Protein AF-A0A945UQU9-F1 (afdb_monomer_lite)

Structure (mmCIF, N/CA/C/O backbone):
data_AF-A0A945UQU9-F1
#
_entry.id   AF-A0A945UQU9-F1
#
loop_
_atom_site.group_PDB
_atom_site.id
_atom_site.type_symbol
_atom_site.label_atom_id
_atom_site.label_alt_id
_atom_site.label_comp_id
_atom_site.label_asym_id
_atom_site.label_entity_id
_atom_site.label_seq_id
_atom_site.pdbx_PDB_ins_code
_atom_site.Cartn_x
_atom_site.Cartn_y
_atom_site.Cartn_z
_atom_site.occupancy
_atom_site.B_iso_or_equiv
_atom_site.auth_seq_id
_atom_site.auth_comp_id
_atom_site.auth_asym_id
_atom_site.auth_atom_id
_atom_site.pdbx_PDB_model_num
ATOM 1 N N . MET A 1 1 ? -41.357 -23.828 67.817 1.00 43.81 1 MET A N 1
ATOM 2 C CA . MET A 1 1 ? -40.162 -23.866 66.945 1.00 43.81 1 MET A CA 1
ATOM 3 C C . MET A 1 1 ? -39.130 -22.918 67.542 1.00 43.81 1 MET A C 1
ATOM 5 O O . MET A 1 1 ? -39.406 -21.730 67.616 1.00 43.81 1 MET A O 1
ATOM 9 N N . ASN A 1 2 ? -38.030 -23.450 68.084 1.00 47.22 2 ASN A N 1
ATOM 10 C CA . ASN A 1 2 ? -36.985 -22.675 68.771 1.00 47.22 2 ASN A CA 1
ATOM 11 C C . ASN A 1 2 ? -36.121 -21.875 67.775 1.00 47.22 2 ASN A C 1
ATOM 13 O O . ASN A 1 2 ? -35.845 -22.397 66.694 1.00 47.22 2 ASN A O 1
ATOM 17 N N . PRO A 1 3 ? -35.646 -20.663 68.124 1.00 55.62 3 PRO A N 1
ATOM 18 C CA . PRO A 1 3 ? -34.712 -19.913 67.291 1.00 55.62 3 PRO A CA 1
ATOM 19 C C . PRO A 1 3 ? -33.305 -20.524 67.379 1.00 55.62 3 PRO A C 1
ATOM 21 O O . PRO A 1 3 ? -32.784 -20.775 68.466 1.00 55.62 3 PRO A O 1
ATOM 24 N N . LEU A 1 4 ? -32.703 -20.786 66.219 1.00 57.00 4 LEU A N 1
ATOM 25 C CA . LEU A 1 4 ? -31.363 -21.360 66.086 1.00 57.00 4 LEU A CA 1
ATOM 26 C C . LEU A 1 4 ? -30.300 -20.428 66.691 1.00 57.00 4 LEU A C 1
ATOM 28 O O . LEU A 1 4 ? -30.297 -19.218 66.459 1.00 57.00 4 LEU A O 1
ATOM 32 N N . SER A 1 5 ? -29.393 -21.007 67.477 1.00 65.88 5 SER A N 1
ATOM 33 C CA . SER A 1 5 ? -28.331 -20.300 68.195 1.00 65.88 5 SER A CA 1
ATOM 34 C C . SER A 1 5 ? -27.100 -20.098 67.308 1.00 65.88 5 SER A C 1
ATOM 36 O O . SER A 1 5 ? -26.699 -20.985 66.557 1.00 65.88 5 SER A O 1
ATOM 38 N N . ARG A 1 6 ? -26.429 -18.947 67.464 1.00 55.31 6 ARG A N 1
ATOM 39 C CA . ARG A 1 6 ? -25.188 -18.541 66.762 1.00 55.31 6 ARG A CA 1
ATOM 40 C C . ARG A 1 6 ? -24.038 -19.564 66.809 1.00 55.31 6 ARG A C 1
ATOM 42 O O . ARG A 1 6 ? -23.069 -19.403 66.076 1.00 55.31 6 ARG A O 1
ATOM 49 N N . ARG A 1 7 ? -24.115 -20.592 67.660 1.00 53.25 7 ARG A N 1
ATOM 50 C CA . ARG A 1 7 ? -23.090 -21.640 67.806 1.00 53.25 7 ARG A CA 1
ATOM 51 C C . ARG A 1 7 ? -23.195 -22.777 66.778 1.00 53.25 7 ARG A C 1
ATOM 53 O O . ARG A 1 7 ? -22.220 -23.505 66.620 1.00 53.25 7 ARG A O 1
ATOM 60 N N . ASP A 1 8 ? -24.299 -22.890 66.038 1.00 53.53 8 ASP A N 1
ATOM 61 C CA . ASP A 1 8 ? -24.486 -23.964 65.046 1.00 53.53 8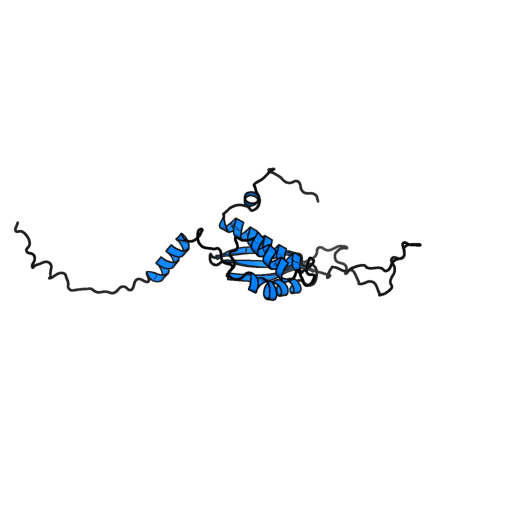 ASP A CA 1
ATOM 62 C C . ASP A 1 8 ? -23.889 -23.639 63.663 1.00 53.53 8 ASP A C 1
ATOM 64 O O . ASP A 1 8 ? -23.529 -24.542 62.908 1.00 53.53 8 ASP A O 1
ATOM 68 N N . LEU A 1 9 ? -23.674 -22.353 63.361 1.00 50.78 9 LEU A N 1
ATOM 69 C CA . LEU A 1 9 ? -23.115 -21.874 62.086 1.00 50.78 9 LEU A CA 1
ATOM 70 C C . LEU A 1 9 ? -21.636 -22.241 61.865 1.00 50.78 9 LEU A C 1
ATOM 72 O O . LEU A 1 9 ? -21.159 -22.212 60.735 1.00 50.78 9 LEU A O 1
ATOM 76 N N . LEU A 1 10 ? -20.910 -22.621 62.919 1.00 48.44 10 LEU A N 1
ATOM 77 C CA . LEU A 1 10 ? -19.476 -22.931 62.851 1.00 48.44 10 LEU A CA 1
ATOM 78 C C . LEU A 1 10 ? -19.160 -24.413 62.600 1.00 48.44 10 LEU A C 1
ATOM 80 O O . LEU A 1 10 ? -18.001 -24.753 62.382 1.00 48.44 10 LEU A O 1
ATOM 84 N N . LYS A 1 11 ? -20.166 -25.298 62.567 1.00 44.97 11 LYS A N 1
ATOM 85 C CA . LYS A 1 11 ? -19.971 -26.721 62.218 1.00 44.97 11 LYS A CA 1
ATOM 86 C C . LYS A 1 11 ? -20.042 -27.002 60.713 1.00 44.97 11 LYS A C 1
ATOM 88 O O . LYS A 1 11 ? -19.657 -28.081 60.284 1.00 44.97 11 LYS A O 1
ATOM 93 N N . TRP A 1 12 ? -20.488 -26.031 59.915 1.00 43.69 12 TRP A N 1
ATOM 94 C CA . TRP A 1 12 ? -20.566 -26.122 58.450 1.00 43.69 12 TRP A CA 1
ATOM 95 C C . TRP A 1 12 ? -19.378 -25.463 57.725 1.00 43.69 12 TRP A C 1
ATOM 97 O O . TRP A 1 12 ? -19.392 -25.326 56.508 1.00 43.69 12 TRP A O 1
ATOM 107 N N . GLY A 1 13 ? -18.338 -25.053 58.460 1.00 46.28 13 GLY A N 1
ATOM 108 C CA . GLY A 1 13 ? -17.169 -24.348 57.918 1.00 46.28 13 GLY A CA 1
ATOM 109 C C . GLY A 1 13 ? -15.960 -25.226 57.579 1.00 46.28 13 GLY A C 1
ATOM 110 O O . GLY A 1 13 ? -14.866 -24.693 57.433 1.00 46.28 13 GLY A O 1
ATOM 111 N N . GLY A 1 14 ? -16.104 -26.552 57.505 1.00 50.78 14 GLY A N 1
ATOM 112 C CA . GLY A 1 14 ? -14.954 -27.461 57.473 1.00 50.78 14 GLY A CA 1
ATOM 113 C C . GLY A 1 14 ? -15.081 -28.630 56.507 1.00 50.78 14 GLY A C 1
ATOM 114 O O . GLY A 1 14 ? -15.073 -29.765 56.960 1.00 50.78 14 GLY A O 1
ATOM 115 N N . ALA A 1 15 ? -15.186 -28.374 55.201 1.00 46.38 15 ALA A N 1
ATOM 116 C CA . ALA A 1 15 ? -14.747 -29.298 54.147 1.00 46.38 15 ALA A CA 1
ATOM 117 C C . ALA A 1 15 ? -14.828 -28.618 52.769 1.00 46.38 15 ALA A C 1
ATOM 119 O O . ALA A 1 15 ? -15.829 -27.988 52.451 1.00 46.38 15 ALA A O 1
ATOM 120 N N . ALA A 1 16 ? -13.790 -28.825 51.951 1.00 40.16 16 ALA A N 1
ATOM 121 C CA . ALA A 1 16 ? -13.639 -28.420 50.547 1.00 40.16 16 ALA A CA 1
ATOM 122 C C . ALA A 1 16 ? -13.186 -26.973 50.259 1.00 40.16 16 ALA A C 1
ATOM 124 O O . ALA A 1 16 ? -13.804 -26.240 49.493 1.00 40.16 16 ALA A O 1
ATOM 125 N N . ALA A 1 17 ? -11.988 -26.619 50.734 1.00 42.34 17 ALA A N 1
ATOM 126 C CA . ALA A 1 17 ? -11.111 -25.730 49.971 1.00 42.34 17 ALA A CA 1
ATOM 127 C C . ALA A 1 17 ? -10.516 -26.513 48.783 1.00 42.34 17 ALA A C 1
ATOM 129 O O . ALA A 1 17 ? -9.358 -26.919 48.803 1.00 42.34 17 ALA A O 1
ATOM 130 N N . ALA A 1 18 ? -11.330 -26.776 47.760 1.00 43.47 18 ALA A N 1
ATOM 131 C CA . ALA A 1 18 ? -10.808 -27.084 46.439 1.00 43.47 18 ALA A CA 1
ATOM 132 C C . ALA A 1 18 ? -10.527 -25.741 45.765 1.00 43.47 18 ALA A C 1
ATOM 134 O O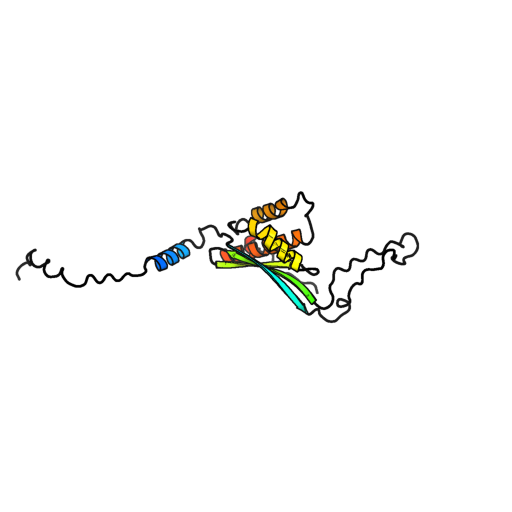 . ALA A 1 18 ? -11.437 -25.072 45.277 1.00 43.47 18 ALA A O 1
ATOM 135 N N . THR A 1 19 ? -9.266 -25.315 45.775 1.00 43.53 19 THR A N 1
ATOM 136 C CA . THR A 1 19 ? -8.776 -24.263 44.887 1.00 43.53 19 THR A CA 1
ATOM 137 C C . THR A 1 19 ? -8.883 -24.771 43.452 1.00 43.53 19 THR A C 1
ATOM 139 O O . THR A 1 19 ? -7.922 -25.248 42.855 1.00 43.53 19 THR A O 1
ATOM 142 N N . ALA A 1 20 ? -10.080 -24.672 42.876 1.00 41.25 20 ALA A N 1
ATOM 143 C CA . ALA A 1 20 ? -10.221 -24.622 41.437 1.00 41.25 20 ALA A CA 1
ATOM 144 C C . ALA A 1 20 ? -9.521 -23.335 40.997 1.00 41.25 20 ALA A C 1
ATOM 146 O O . ALA A 1 20 ? -10.084 -22.242 41.072 1.00 41.25 20 ALA A O 1
ATOM 147 N N . ALA A 1 21 ? -8.256 -23.459 40.599 1.00 42.62 21 ALA A N 1
ATOM 148 C CA . ALA A 1 21 ? -7.566 -22.448 39.824 1.00 42.62 21 ALA A CA 1
ATOM 149 C C . ALA A 1 21 ? -8.292 -22.347 38.477 1.00 42.62 21 ALA A C 1
ATOM 151 O O . ALA A 1 21 ? -7.896 -22.949 37.482 1.00 42.62 21 ALA A O 1
ATOM 152 N N . PHE A 1 22 ? -9.421 -21.640 38.465 1.00 44.41 22 PHE A N 1
ATOM 153 C CA . PHE A 1 22 ? -10.052 -21.214 37.232 1.00 44.41 22 PHE A CA 1
ATOM 154 C C . PHE A 1 22 ? -9.026 -20.352 36.491 1.00 44.41 22 PHE A C 1
ATOM 156 O O . PHE A 1 22 ? -8.525 -19.384 37.074 1.00 44.41 22 PHE A O 1
ATOM 163 N N . PRO A 1 23 ? -8.700 -20.652 35.223 1.00 45.12 23 PRO A N 1
ATOM 164 C CA . PRO A 1 23 ? -7.834 -19.811 34.413 1.00 45.12 23 PRO A CA 1
ATOM 165 C C . PRO A 1 23 ? -8.620 -18.560 33.984 1.00 45.12 23 PRO A C 1
ATOM 167 O O . PRO A 1 23 ? -8.907 -18.352 32.812 1.00 45.12 23 PRO A O 1
ATOM 170 N N . LEU A 1 24 ? -9.012 -17.721 34.945 1.00 45.69 24 LEU A N 1
ATOM 171 C CA . LEU A 1 24 ? -9.790 -16.501 34.717 1.00 45.69 24 LEU A CA 1
ATOM 172 C C . LEU A 1 24 ? -8.957 -15.394 34.060 1.00 45.69 24 LEU A C 1
ATOM 174 O O . LEU A 1 24 ? -9.520 -14.486 33.458 1.00 45.69 24 LEU A O 1
ATOM 178 N N . ALA A 1 25 ? -7.625 -15.471 34.127 1.00 47.44 25 ALA A N 1
ATOM 179 C CA . ALA A 1 25 ? -6.759 -14.435 33.572 1.00 47.44 25 ALA A CA 1
ATOM 180 C C . ALA A 1 25 ? -6.792 -14.394 32.032 1.00 47.44 25 ALA A C 1
ATOM 182 O O . ALA A 1 25 ? -6.854 -13.314 31.455 1.00 47.44 25 ALA A O 1
ATOM 183 N N . SER A 1 26 ? -6.812 -15.549 31.355 1.00 51.62 26 SER A N 1
ATOM 184 C CA . SER A 1 26 ? -6.760 -15.599 29.883 1.00 51.62 26 SER A CA 1
ATOM 185 C C . SER A 1 26 ? -8.095 -15.216 29.234 1.00 51.62 26 SER A C 1
ATOM 187 O O . SER A 1 26 ? -8.116 -14.457 28.265 1.00 51.62 26 SER A O 1
ATOM 189 N N . SER A 1 27 ? -9.222 -15.668 29.797 1.00 51.75 27 SER A N 1
ATOM 190 C CA . SER A 1 27 ? -10.551 -15.342 29.267 1.00 51.75 27 SER A CA 1
ATOM 191 C C . SER A 1 27 ? -10.955 -13.893 29.543 1.00 51.75 27 SER A C 1
ATOM 193 O O . SER A 1 27 ? -11.616 -13.282 28.704 1.00 51.75 27 SER A O 1
ATOM 195 N N . ALA A 1 28 ? -10.548 -13.330 30.690 1.00 49.88 28 ALA A N 1
ATOM 196 C CA . ALA A 1 28 ? -10.799 -11.930 31.019 1.00 49.88 28 ALA A CA 1
ATOM 197 C C . ALA A 1 28 ? -10.006 -10.991 30.099 1.00 49.88 28 ALA A C 1
ATOM 199 O O . ALA A 1 28 ? -10.604 -10.080 29.533 1.00 49.88 28 ALA A O 1
ATOM 200 N N . LEU A 1 29 ? -8.716 -11.262 29.854 1.00 55.12 29 LEU A N 1
ATOM 201 C CA . LEU A 1 29 ? -7.909 -10.527 28.867 1.00 55.12 29 LEU A CA 1
ATOM 202 C C . LEU A 1 29 ? -8.540 -10.573 27.472 1.00 55.12 29 LEU A C 1
ATOM 204 O O . LEU A 1 29 ? -8.798 -9.525 26.899 1.00 55.12 29 LEU A O 1
ATOM 208 N N . ALA A 1 30 ? -8.936 -11.751 26.983 1.00 57.78 30 ALA A N 1
ATOM 209 C CA . ALA A 1 30 ? -9.602 -11.875 25.682 1.00 57.78 30 ALA A CA 1
ATOM 210 C C . ALA A 1 30 ? -10.982 -11.180 25.614 1.00 57.78 30 ALA A C 1
ATOM 212 O O . ALA A 1 30 ? -11.471 -10.858 24.528 1.00 57.78 30 ALA A O 1
ATOM 213 N N . SER A 1 31 ? -11.657 -10.983 26.753 1.00 53.69 31 SER A N 1
ATOM 214 C CA . SER A 1 31 ? -12.909 -10.214 26.832 1.00 53.69 31 SER A CA 1
ATOM 215 C C . SER A 1 31 ? -12.667 -8.702 26.866 1.00 53.69 31 SER A C 1
ATOM 217 O O . SER A 1 31 ? -13.402 -7.960 26.222 1.00 53.69 31 SER A O 1
ATOM 219 N N . VAL A 1 32 ? -11.604 -8.259 27.545 1.00 59.84 32 VAL A N 1
ATOM 220 C CA . VAL A 1 32 ? -11.162 -6.859 27.600 1.00 59.84 32 VAL A CA 1
ATOM 221 C C . VAL A 1 32 ? -10.584 -6.428 26.251 1.00 59.84 32 VAL A C 1
ATOM 223 O O . VAL A 1 32 ? -10.920 -5.354 25.766 1.00 59.84 32 VAL A O 1
ATOM 226 N N . ASP A 1 33 ? -9.799 -7.283 25.595 1.00 58.81 33 ASP A N 1
ATOM 227 C CA . ASP A 1 33 ? -9.282 -7.053 24.244 1.00 58.81 33 ASP A CA 1
ATOM 228 C C . ASP A 1 33 ? -10.424 -6.941 23.231 1.00 58.81 33 ASP A C 1
ATOM 230 O O . ASP A 1 33 ? -10.428 -6.017 22.423 1.00 58.81 33 ASP A O 1
ATOM 234 N N . ARG A 1 34 ? -11.454 -7.797 23.338 1.00 56.88 34 ARG A N 1
ATOM 235 C CA . ARG A 1 34 ? -12.683 -7.668 22.534 1.00 56.88 34 ARG A CA 1
ATOM 236 C C . ARG A 1 34 ? -13.465 -6.392 22.826 1.00 56.88 34 ARG A C 1
ATOM 238 O O . ARG A 1 34 ? -14.002 -5.808 21.895 1.00 56.88 34 ARG A O 1
ATOM 245 N N . ALA A 1 35 ? -13.535 -5.957 24.082 1.00 58.84 35 ALA A N 1
ATOM 246 C CA . ALA A 1 35 ? -14.195 -4.704 24.450 1.00 58.84 35 ALA A CA 1
ATOM 247 C C . ALA A 1 35 ? -13.416 -3.461 23.971 1.00 58.84 35 ALA A C 1
ATOM 249 O O . ALA A 1 35 ? -14.014 -2.416 23.728 1.00 58.84 35 ALA A O 1
ATOM 250 N N . ASN A 1 36 ? -12.095 -3.582 23.807 1.00 58.28 36 ASN A N 1
ATOM 251 C CA . ASN A 1 36 ? -11.211 -2.539 23.282 1.00 58.28 36 ASN A CA 1
ATOM 252 C C . ASN A 1 36 ? -1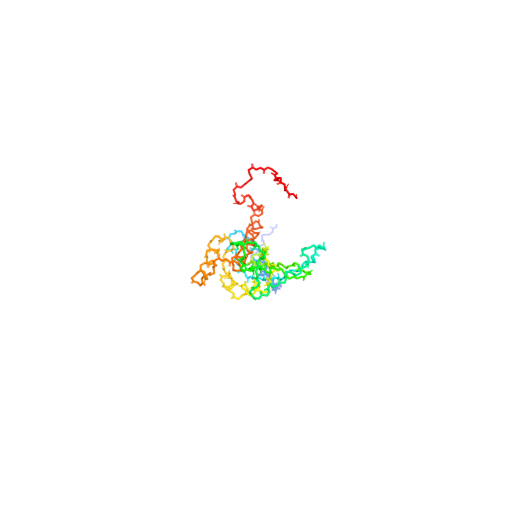1.076 -2.555 21.748 1.00 58.28 36 ASN A C 1
ATOM 254 O O . ASN A 1 36 ? -10.457 -1.639 21.183 1.00 58.28 36 ASN A O 1
ATOM 258 N N . CYS A 1 37 ? -11.606 -3.577 21.064 1.00 56.62 37 CYS A N 1
ATOM 259 C CA . CYS A 1 37 ? -11.716 -3.594 19.607 1.00 56.62 37 CYS A CA 1
ATOM 260 C C . CYS A 1 37 ? -12.587 -2.407 19.178 1.00 56.62 37 CYS A C 1
ATOM 262 O O . CYS A 1 37 ? -13.768 -2.342 19.504 1.00 56.62 37 CYS A O 1
ATOM 264 N N . GLY A 1 38 ? -11.982 -1.432 18.498 1.00 58.28 38 GLY A N 1
ATOM 265 C CA . GLY A 1 38 ? -12.648 -0.200 18.057 1.00 58.28 38 GLY A CA 1
ATOM 266 C C . GLY A 1 38 ? -12.114 1.085 18.702 1.00 58.28 38 GLY A C 1
ATOM 267 O O . GLY A 1 38 ? -12.012 2.108 18.028 1.00 58.28 38 GLY A O 1
ATOM 268 N N . THR A 1 39 ? -11.701 1.050 19.972 1.00 67.38 39 THR A N 1
ATOM 269 C CA . THR A 1 39 ? -11.159 2.226 20.691 1.00 67.38 39 THR A CA 1
ATOM 270 C C . THR A 1 39 ? -9.639 2.218 20.803 1.00 67.38 39 THR A C 1
ATOM 272 O O . THR A 1 39 ? -9.016 3.283 20.829 1.00 67.38 39 THR A O 1
ATOM 275 N N . SER A 1 40 ? -9.018 1.038 20.835 1.00 78.56 40 SER A N 1
ATOM 276 C CA . SER A 1 40 ? -7.559 0.919 20.878 1.00 78.56 40 SER A CA 1
ATOM 277 C C . SER A 1 40 ? -6.905 1.252 19.521 1.00 78.56 40 SER A C 1
ATOM 279 O O . SER A 1 40 ? -7.509 1.007 18.472 1.00 78.56 40 SER A O 1
ATOM 281 N N . PRO A 1 41 ? -5.674 1.811 19.507 1.00 85.12 41 PRO A N 1
ATOM 282 C CA . PRO A 1 41 ? -4.952 2.091 18.267 1.00 85.12 41 PRO A CA 1
ATOM 283 C C . PRO A 1 41 ? -4.757 0.827 17.431 1.00 85.12 41 PRO A C 1
ATOM 285 O O . PRO A 1 41 ? -4.341 -0.210 17.960 1.00 85.12 41 PRO A O 1
ATOM 288 N N . LEU A 1 42 ? -5.009 0.934 16.126 1.00 92.00 42 LEU A N 1
ATOM 289 C CA . LEU A 1 42 ? -4.912 -0.179 15.190 1.00 92.00 42 LEU A CA 1
ATOM 290 C C . LEU A 1 42 ? -3.459 -0.327 14.725 1.00 92.00 42 LEU A C 1
ATOM 292 O O . LEU A 1 42 ? -3.080 0.091 13.634 1.00 92.00 42 LEU A O 1
ATOM 296 N N . LYS A 1 43 ? -2.607 -0.847 15.609 1.00 96.38 43 LYS A N 1
ATOM 297 C CA . LYS A 1 43 ? -1.158 -0.885 15.396 1.00 96.38 43 LYS A CA 1
ATOM 298 C C . LYS A 1 43 ? -0.772 -1.938 14.371 1.00 96.38 43 LYS A C 1
ATOM 300 O O . LYS A 1 43 ? -1.172 -3.093 14.493 1.00 96.38 43 LYS A O 1
ATOM 305 N N . ILE A 1 44 ? 0.085 -1.562 13.431 1.00 97.69 44 ILE A N 1
ATOM 306 C CA . ILE A 1 44 ? 0.701 -2.482 12.474 1.00 97.69 44 ILE A CA 1
ATOM 307 C C . ILE A 1 44 ? 1.710 -3.371 13.210 1.00 97.69 44 ILE A C 1
ATOM 309 O O . ILE A 1 44 ? 2.632 -2.872 13.858 1.00 97.69 44 ILE A O 1
ATOM 313 N N . THR A 1 45 ? 1.541 -4.688 13.111 1.00 97.69 45 THR A N 1
ATOM 314 C CA . THR A 1 45 ? 2.399 -5.692 13.762 1.00 97.69 45 THR A CA 1
ATOM 315 C C . THR A 1 45 ? 3.283 -6.436 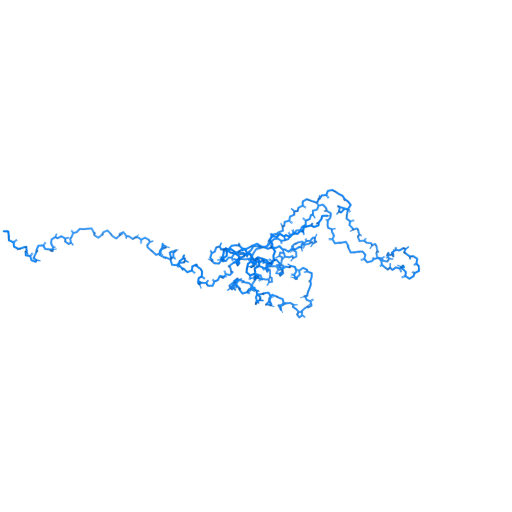12.774 1.00 97.69 45 THR A C 1
ATOM 317 O O . THR A 1 45 ? 4.378 -6.857 13.141 1.00 97.69 45 THR A O 1
ATOM 320 N N . LYS A 1 46 ? 2.831 -6.597 11.526 1.00 97.75 46 LYS A N 1
ATOM 321 C CA . LYS A 1 46 ? 3.565 -7.330 10.493 1.00 97.75 46 LYS A CA 1
ATOM 322 C C . LYS A 1 46 ? 3.301 -6.745 9.110 1.00 97.75 46 LYS A C 1
ATOM 324 O O . LYS A 1 46 ? 2.167 -6.379 8.808 1.00 97.75 46 LYS A O 1
ATOM 329 N N . VAL A 1 47 ? 4.338 -6.709 8.280 1.00 97.94 47 VAL A N 1
ATOM 330 C CA . VAL A 1 47 ? 4.276 -6.322 6.866 1.00 97.94 47 VAL A CA 1
ATOM 331 C C . VAL A 1 47 ? 5.006 -7.395 6.067 1.00 97.94 47 VAL A C 1
ATOM 333 O O . VAL A 1 47 ? 6.125 -7.761 6.418 1.00 97.94 47 VAL A O 1
ATOM 336 N N . GLU A 1 48 ? 4.361 -7.929 5.038 1.00 97.50 48 GLU A N 1
ATOM 337 C CA . GLU A 1 48 ? 4.899 -8.987 4.179 1.00 97.50 48 GLU A CA 1
ATOM 338 C C . GLU A 1 48 ? 4.617 -8.654 2.716 1.00 97.50 48 GLU A C 1
ATOM 340 O O . GLU A 1 48 ? 3.559 -8.111 2.402 1.00 97.50 48 GLU A O 1
ATOM 345 N N . ALA A 1 49 ? 5.541 -9.007 1.826 1.00 96.44 49 ALA A N 1
ATOM 346 C CA . ALA A 1 49 ? 5.384 -8.830 0.390 1.00 96.44 49 ALA A CA 1
ATOM 347 C C . ALA A 1 49 ? 5.533 -10.173 -0.334 1.00 96.44 49 ALA A C 1
ATOM 349 O O . ALA A 1 49 ? 6.385 -10.991 0.010 1.00 96.44 49 ALA A O 1
ATOM 350 N N . PHE A 1 50 ? 4.698 -10.398 -1.342 1.00 95.38 50 PHE A N 1
ATOM 351 C CA . PHE A 1 50 ? 4.625 -11.635 -2.107 1.00 95.38 50 PHE A CA 1
ATOM 352 C C . PHE A 1 50 ? 4.693 -11.315 -3.591 1.00 95.38 50 PHE A C 1
ATOM 354 O O . PHE A 1 50 ? 3.909 -10.515 -4.093 1.00 95.38 50 PHE A O 1
ATOM 361 N N . VAL A 1 51 ? 5.592 -11.982 -4.308 1.00 93.06 51 VAL A N 1
ATOM 362 C CA . VAL A 1 51 ? 5.584 -11.936 -5.770 1.00 93.06 51 VAL A CA 1
ATOM 363 C C . VAL A 1 51 ? 4.516 -12.892 -6.275 1.00 93.06 51 VAL A C 1
ATOM 365 O O . VAL A 1 51 ? 4.546 -14.084 -5.963 1.00 93.06 51 VAL A O 1
ATOM 368 N N . VAL A 1 52 ? 3.595 -12.374 -7.078 1.00 90.62 52 VAL A N 1
ATOM 369 C CA . VAL A 1 52 ? 2.603 -13.166 -7.798 1.00 90.62 52 VAL A CA 1
ATOM 370 C C . VAL A 1 52 ? 2.978 -13.175 -9.270 1.00 90.62 52 VAL A C 1
ATOM 372 O O . VAL A 1 52 ? 3.396 -12.164 -9.831 1.00 90.62 52 VAL A O 1
ATOM 375 N N . SER A 1 53 ? 2.850 -14.344 -9.891 1.00 84.62 53 SER A N 1
ATOM 376 C CA . SER A 1 53 ? 3.051 -14.502 -11.327 1.00 84.62 53 SER A CA 1
ATOM 377 C C . SER A 1 53 ? 1.780 -15.036 -11.969 1.00 84.62 53 SER A C 1
ATOM 379 O O . SER A 1 53 ? 1.145 -15.950 -11.440 1.00 84.62 53 SER A O 1
ATOM 381 N N . THR A 1 54 ? 1.409 -14.456 -13.103 1.00 78.56 54 THR A N 1
ATOM 382 C CA . THR A 1 54 ? 0.290 -14.898 -13.932 1.00 78.56 54 THR A CA 1
ATOM 383 C C . THR A 1 54 ? 0.810 -15.313 -15.302 1.00 78.56 54 THR A C 1
ATOM 385 O O . THR A 1 54 ? 1.735 -14.708 -15.850 1.00 78.56 54 THR A O 1
ATOM 388 N N . ALA A 1 55 ? 0.238 -16.377 -15.866 1.00 69.38 55 ALA A N 1
ATOM 389 C CA . ALA A 1 55 ? 0.560 -16.772 -17.230 1.00 69.38 55 ALA A CA 1
ATOM 390 C C . ALA A 1 55 ? 0.066 -15.687 -18.200 1.00 69.38 55 ALA A C 1
ATOM 392 O O . ALA A 1 55 ? -1.097 -15.286 -18.143 1.00 69.38 55 ALA A O 1
ATOM 393 N N . GLN A 1 56 ? 0.939 -15.212 -19.092 1.00 64.44 56 GLN A N 1
ATOM 394 C CA . GLN A 1 56 ? 0.545 -14.224 -20.100 1.00 64.44 56 GLN A CA 1
ATOM 395 C C . GLN A 1 56 ? -0.361 -14.868 -21.167 1.00 64.44 56 GLN A C 1
ATOM 397 O O . GLN A 1 56 ? -0.071 -15.980 -21.626 1.00 64.44 56 GLN A O 1
ATOM 402 N N . PRO A 1 57 ? -1.438 -14.192 -21.613 1.00 56.97 57 PRO A N 1
ATOM 403 C CA . PRO A 1 57 ? -2.213 -14.642 -22.763 1.00 56.97 57 PRO A CA 1
ATOM 404 C C . PRO A 1 57 ? -1.343 -14.660 -24.035 1.00 56.97 57 PRO A C 1
ATOM 406 O O . PRO A 1 57 ? -0.495 -13.794 -24.243 1.00 56.97 57 PRO A O 1
ATOM 409 N N . LYS A 1 58 ? -1.546 -15.658 -24.908 1.00 53.94 58 LYS A N 1
ATOM 410 C CA . LYS A 1 58 ? -0.816 -15.786 -26.186 1.00 53.94 58 LYS A CA 1
ATOM 411 C C . LYS A 1 58 ? -1.128 -14.593 -27.114 1.00 53.94 58 LYS A C 1
ATOM 413 O O . LYS A 1 58 ? -2.299 -14.290 -27.320 1.00 53.94 58 LYS A O 1
ATOM 418 N N . GLY A 1 59 ? -0.112 -13.958 -27.716 1.00 59.94 59 GLY A N 1
ATOM 419 C CA . GLY A 1 59 ? -0.273 -12.853 -28.684 1.00 59.94 59 GLY A CA 1
ATOM 420 C C . GLY A 1 59 ? 0.993 -11.996 -28.861 1.00 59.94 59 GLY A C 1
ATOM 421 O O . GLY A 1 59 ? 2.015 -12.305 -28.262 1.00 59.94 59 GLY A O 1
ATOM 422 N N . SER A 1 60 ? 0.931 -10.890 -29.625 1.00 51.16 60 SER A N 1
ATOM 423 C CA . SER A 1 60 ? 2.091 -9.998 -29.901 1.00 51.16 60 SER A CA 1
ATOM 424 C C . SER A 1 60 ? 2.666 -9.289 -28.662 1.00 51.16 60 SER A C 1
ATOM 426 O O . SER A 1 60 ? 3.683 -8.610 -28.742 1.00 51.16 60 SER A O 1
ATOM 428 N N . LEU A 1 61 ? 1.985 -9.402 -27.519 1.00 50.56 61 LEU A N 1
ATOM 429 C CA . LEU A 1 61 ? 2.431 -8.913 -26.212 1.00 50.56 61 LEU A CA 1
ATOM 430 C C . LEU A 1 61 ? 3.319 -9.941 -25.483 1.00 50.56 61 LEU A C 1
ATOM 432 O O . LEU A 1 61 ? 3.856 -9.614 -24.426 1.00 50.56 61 LEU A O 1
ATOM 436 N N . ALA A 1 62 ? 3.448 -11.158 -26.026 1.00 49.44 62 ALA A N 1
ATOM 437 C CA . ALA A 1 62 ? 4.267 -12.246 -25.492 1.00 49.44 62 ALA A CA 1
ATOM 438 C C . ALA A 1 62 ? 5.726 -12.203 -25.977 1.00 49.44 62 ALA A C 1
ATOM 440 O O . ALA A 1 62 ? 6.584 -12.848 -25.369 1.00 49.44 62 ALA A O 1
ATOM 441 N N . ASP A 1 63 ? 6.008 -11.451 -27.043 1.00 51.94 63 ASP A N 1
ATOM 442 C CA . ASP A 1 63 ? 7.347 -11.344 -27.608 1.00 51.94 63 ASP A CA 1
ATOM 443 C C . ASP A 1 63 ? 8.212 -10.402 -26.762 1.00 51.94 63 ASP A C 1
ATOM 445 O O . ASP A 1 63 ? 7.802 -9.299 -26.388 1.00 51.94 63 ASP A O 1
ATOM 449 N N . THR A 1 64 ? 9.432 -10.842 -26.448 1.00 54.78 64 THR A N 1
ATOM 450 C CA . THR A 1 64 ? 10.438 -10.021 -25.771 1.00 54.78 64 THR A CA 1
ATOM 451 C C . THR A 1 64 ? 10.694 -8.775 -26.606 1.00 54.78 64 THR A C 1
ATOM 453 O O . THR A 1 64 ? 11.166 -8.881 -27.739 1.00 54.78 64 THR A O 1
ATOM 456 N N . VAL A 1 65 ? 10.464 -7.588 -26.044 1.00 57.31 65 VAL A N 1
ATOM 457 C CA . VAL A 1 65 ? 11.073 -6.388 -26.616 1.00 57.31 65 VAL A CA 1
ATOM 458 C C . VAL A 1 65 ? 12.579 -6.583 -26.432 1.00 57.31 65 VAL A C 1
ATOM 460 O O . VAL A 1 65 ? 13.080 -6.628 -25.311 1.00 57.31 65 VAL A O 1
ATOM 463 N N . GLN A 1 66 ? 13.301 -6.841 -27.517 1.00 62.34 66 GLN A N 1
ATOM 464 C CA . GLN A 1 66 ? 14.756 -6.916 -27.465 1.00 62.34 66 GLN A CA 1
ATOM 465 C C . GLN A 1 66 ? 15.296 -5.494 -27.313 1.00 62.34 66 GLN A C 1
ATOM 467 O O . GLN A 1 66 ? 14.796 -4.570 -27.956 1.00 62.34 66 GLN A O 1
ATOM 472 N N . MET A 1 67 ? 16.308 -5.315 -26.459 1.00 67.75 67 MET A N 1
ATOM 473 C CA . MET A 1 67 ? 17.069 -4.067 -26.456 1.00 67.75 67 MET A CA 1
ATOM 474 C C . MET A 1 67 ? 17.635 -3.857 -27.857 1.00 67.75 67 MET A C 1
ATOM 476 O O . MET A 1 67 ? 18.332 -4.729 -28.379 1.00 67.75 67 MET A O 1
ATOM 480 N N . THR A 1 68 ? 17.357 -2.702 -28.447 1.00 72.44 68 THR A N 1
ATOM 481 C CA . THR A 1 68 ? 17.990 -2.321 -29.704 1.00 72.44 68 THR A CA 1
ATOM 482 C C . THR A 1 68 ? 19.495 -2.124 -29.499 1.00 72.44 68 THR A C 1
ATOM 484 O O . THR A 1 68 ? 19.892 -1.518 -28.496 1.00 72.44 68 THR A O 1
ATOM 487 N N . PRO A 1 69 ? 20.354 -2.645 -30.399 1.00 78.31 69 PRO A N 1
ATOM 488 C CA . PRO A 1 69 ? 21.783 -2.381 -30.397 1.00 78.31 69 PRO A CA 1
ATOM 489 C C . PRO A 1 69 ? 22.147 -0.915 -30.146 1.00 78.31 69 PRO A C 1
ATOM 491 O O . PRO A 1 69 ? 21.491 0.018 -30.613 1.00 78.31 69 PRO A O 1
ATOM 494 N N . ILE A 1 70 ? 23.251 -0.710 -29.427 1.00 80.75 70 ILE A N 1
ATOM 495 C CA . ILE A 1 70 ? 23.789 0.628 -29.175 1.00 80.75 70 ILE A CA 1
ATOM 496 C C . ILE A 1 70 ? 24.081 1.303 -30.520 1.00 80.75 70 ILE A C 1
ATOM 498 O O . ILE A 1 70 ? 24.820 0.769 -31.344 1.00 80.75 70 ILE A O 1
ATOM 502 N N . GLY A 1 71 ? 23.509 2.490 -30.724 1.00 79.94 71 GLY A N 1
ATOM 503 C CA . GLY A 1 71 ? 23.663 3.256 -31.963 1.00 79.94 71 GLY A CA 1
ATOM 504 C C . GLY A 1 71 ? 22.618 2.950 -33.037 1.00 79.94 71 GLY A C 1
ATOM 505 O O . GLY A 1 71 ? 22.648 3.589 -34.088 1.00 79.94 71 GLY A O 1
ATOM 506 N N . GLU A 1 72 ? 21.673 2.037 -32.788 1.00 83.62 72 GLU A N 1
ATOM 507 C CA . GLU A 1 72 ? 20.537 1.847 -33.686 1.00 83.62 72 GLU A CA 1
ATOM 508 C C . GLU A 1 72 ? 19.696 3.126 -33.767 1.00 83.62 72 GLU A C 1
ATOM 510 O O . GLU A 1 72 ? 19.486 3.829 -32.774 1.00 83.62 72 GLU A O 1
ATOM 515 N N . THR A 1 73 ? 19.218 3.440 -34.970 1.00 85.38 73 THR A N 1
ATOM 516 C CA . THR A 1 73 ? 18.378 4.611 -35.225 1.00 85.38 73 THR A CA 1
ATOM 517 C C . THR A 1 73 ? 16.984 4.192 -35.677 1.00 85.38 73 THR A C 1
ATOM 519 O O . THR A 1 73 ? 16.789 3.095 -36.188 1.00 85.38 73 THR A O 1
ATOM 522 N N . THR A 1 74 ? 15.993 5.060 -35.487 1.00 81.25 74 THR A N 1
ATOM 523 C CA . THR A 1 74 ? 14.576 4.810 -35.806 1.00 81.25 74 THR A CA 1
ATOM 524 C C . THR A 1 74 ? 14.298 4.542 -37.290 1.00 81.25 74 THR A C 1
ATOM 526 O O . THR A 1 74 ? 13.166 4.200 -37.633 1.00 81.25 74 THR A O 1
ATOM 529 N N . GLY A 1 75 ? 15.276 4.754 -38.181 1.00 84.06 75 GLY A N 1
ATOM 530 C CA . GLY A 1 75 ? 15.159 4.521 -39.623 1.00 84.06 75 GLY A CA 1
ATOM 531 C C . GLY A 1 75 ? 14.237 5.512 -40.342 1.00 84.06 75 GLY A C 1
ATOM 532 O O . GLY A 1 75 ? 13.907 5.318 -41.510 1.00 84.06 75 GLY A O 1
ATOM 533 N N . ARG A 1 76 ? 13.791 6.576 -39.660 1.00 83.12 76 ARG A N 1
ATOM 534 C CA . ARG A 1 76 ? 12.904 7.600 -40.231 1.00 83.12 76 ARG A CA 1
ATOM 535 C C . ARG A 1 76 ? 13.719 8.632 -41.022 1.00 83.12 76 ARG A C 1
ATOM 537 O O . ARG A 1 76 ? 14.796 9.002 -40.575 1.00 83.12 76 ARG A O 1
ATOM 544 N N . PRO A 1 77 ? 13.225 9.161 -42.151 1.00 82.12 77 PRO A N 1
ATOM 545 C CA . PRO A 1 77 ? 13.978 10.124 -42.952 1.00 82.12 77 PRO A CA 1
ATOM 546 C C . PRO A 1 77 ? 14.203 11.473 -42.238 1.00 82.12 77 PRO A C 1
ATOM 548 O O . PRO A 1 77 ? 13.365 11.950 -41.467 1.00 82.12 77 PRO A O 1
ATOM 551 N N . GLY A 1 78 ? 15.341 12.113 -42.532 1.00 79.31 78 GLY A N 1
ATOM 552 C CA . GLY A 1 78 ? 15.686 13.464 -42.073 1.00 79.31 78 GLY A CA 1
ATOM 553 C C . GLY A 1 78 ? 15.818 13.591 -40.551 1.00 79.31 78 GLY A C 1
ATOM 554 O O . GLY A 1 78 ? 16.382 12.726 -39.888 1.00 79.31 78 GLY A O 1
ATOM 555 N N . ILE A 1 79 ? 15.256 14.664 -39.983 1.00 76.31 79 ILE A N 1
ATOM 556 C CA . ILE A 1 79 ? 15.288 14.958 -38.533 1.00 76.31 79 ILE A CA 1
ATOM 557 C C . ILE A 1 79 ? 14.526 13.925 -37.673 1.00 76.31 79 ILE A C 1
ATOM 559 O O . ILE A 1 79 ? 14.534 13.980 -36.436 1.00 76.31 79 ILE A O 1
ATOM 563 N N . GLY A 1 80 ? 13.829 12.998 -38.338 1.00 76.50 80 GLY A N 1
ATOM 564 C CA . GLY A 1 80 ? 13.165 11.857 -37.730 1.00 76.50 80 GLY A CA 1
ATOM 565 C C . GLY A 1 80 ? 14.114 10.715 -37.371 1.00 76.50 80 GLY A C 1
ATOM 566 O O . GLY A 1 80 ? 13.735 9.922 -36.504 1.00 76.50 80 GLY A O 1
ATOM 567 N N . ASN A 1 81 ? 15.310 10.633 -37.982 1.00 86.88 81 ASN A N 1
ATOM 568 C CA . ASN A 1 81 ? 16.285 9.589 -37.669 1.00 86.88 81 ASN A CA 1
ATOM 569 C C . ASN A 1 81 ? 16.953 9.900 -36.330 1.00 86.88 81 ASN A C 1
ATOM 571 O O . ASN A 1 81 ? 17.816 10.772 -36.232 1.00 86.88 81 ASN A O 1
ATOM 575 N N . ARG A 1 82 ? 16.510 9.223 -35.277 1.00 81.88 82 ARG A N 1
ATOM 576 C CA . ARG A 1 82 ? 16.983 9.441 -33.906 1.00 81.88 82 ARG A CA 1
ATOM 577 C C . ARG A 1 82 ? 17.465 8.127 -33.338 1.00 81.88 82 ARG A C 1
ATOM 579 O O . ARG A 1 82 ? 17.054 7.078 -33.821 1.00 81.88 82 ARG A O 1
ATOM 586 N N . LEU A 1 83 ? 18.309 8.192 -32.314 1.00 82.69 83 LEU A N 1
ATOM 587 C CA . LEU A 1 83 ? 18.691 7.004 -31.560 1.00 82.69 83 LEU A CA 1
ATOM 588 C C . LEU A 1 83 ? 17.429 6.286 -31.069 1.00 82.69 83 LEU A C 1
ATOM 590 O O . LEU A 1 83 ? 16.503 6.913 -30.544 1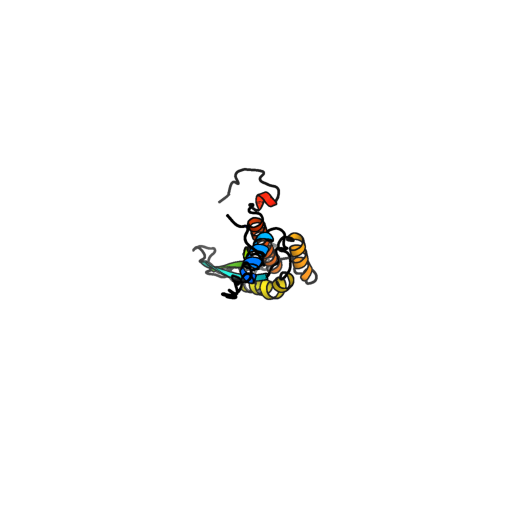.00 82.69 83 LEU A O 1
ATOM 594 N N . ASN A 1 84 ? 17.373 4.979 -31.307 1.00 76.88 84 ASN A N 1
ATOM 595 C CA . ASN A 1 84 ? 16.256 4.151 -30.902 1.00 76.88 84 ASN A CA 1
ATOM 596 C C . ASN A 1 84 ? 16.364 3.881 -29.395 1.00 76.88 84 ASN A C 1
ATOM 598 O O . ASN A 1 84 ? 17.117 3.020 -28.950 1.00 76.88 84 ASN A O 1
ATOM 602 N N . HIS A 1 85 ? 15.618 4.653 -28.605 1.00 64.69 85 HIS A N 1
ATOM 603 C CA . HIS A 1 85 ? 15.511 4.493 -27.153 1.00 64.69 85 HIS A CA 1
ATOM 604 C C . HIS A 1 85 ? 14.362 3.549 -26.768 1.00 64.69 85 HIS A C 1
ATOM 606 O O . HIS A 1 85 ? 13.646 3.816 -25.807 1.00 64.69 85 HIS A O 1
ATOM 612 N N . SER A 1 86 ? 14.118 2.481 -27.532 1.00 62.34 86 SER A N 1
ATOM 613 C CA . SER A 1 86 ? 13.096 1.501 -27.154 1.00 62.34 86 SER A CA 1
ATOM 614 C C . SER A 1 86 ? 13.447 0.897 -25.793 1.00 62.34 86 SER A C 1
ATOM 616 O O . SER A 1 86 ? 14.520 0.325 -25.621 1.00 62.34 86 SER A O 1
ATOM 618 N N . PHE A 1 87 ? 12.551 1.053 -24.816 1.00 56.19 87 PHE A N 1
ATOM 619 C CA . PHE A 1 87 ? 12.718 0.509 -23.471 1.00 56.19 87 PHE A CA 1
ATOM 620 C C . PHE A 1 87 ? 11.952 -0.810 -23.372 1.00 56.19 87 PHE A C 1
ATOM 622 O O . PHE A 1 87 ? 10.719 -0.793 -23.323 1.00 56.19 87 PHE A O 1
ATOM 629 N N . PRO A 1 88 ? 12.633 -1.963 -23.345 1.00 59.94 88 PRO A N 1
ATOM 630 C CA . PRO A 1 88 ? 11.967 -3.226 -23.121 1.00 59.94 88 PRO A CA 1
ATOM 631 C C . PRO A 1 88 ? 11.551 -3.332 -21.659 1.00 59.94 88 PRO A C 1
ATOM 633 O O . PRO A 1 88 ? 12.344 -3.671 -20.787 1.00 59.94 88 PRO A O 1
ATOM 636 N N . SER A 1 89 ? 10.291 -3.016 -21.380 1.00 56.38 89 SER A N 1
ATOM 637 C CA . SER A 1 89 ? 9.708 -3.087 -20.038 1.00 56.38 89 SER A CA 1
ATOM 638 C C . SER A 1 89 ? 8.974 -4.405 -19.772 1.00 56.38 89 SER A C 1
ATOM 640 O O . SER A 1 89 ? 8.128 -4.465 -18.883 1.00 56.38 89 SER A O 1
ATOM 642 N N . ARG A 1 90 ? 9.244 -5.471 -20.540 1.00 58.81 90 ARG A N 1
ATOM 643 C CA . ARG A 1 90 ? 8.536 -6.749 -20.390 1.00 58.81 90 ARG A CA 1
ATOM 644 C C . ARG A 1 90 ? 9.458 -7.952 -20.418 1.00 58.81 90 ARG A C 1
ATOM 646 O O . ARG A 1 90 ? 10.249 -8.130 -21.340 1.00 58.81 90 ARG A O 1
ATOM 653 N N . THR A 1 91 ? 9.276 -8.802 -19.414 1.00 54.66 91 THR A N 1
ATOM 654 C CA . THR A 1 91 ? 9.850 -10.146 -19.374 1.00 54.66 91 THR A CA 1
ATOM 655 C C . THR A 1 91 ? 8.890 -11.098 -20.100 1.00 54.66 91 THR A C 1
ATOM 657 O O . THR A 1 91 ? 7.694 -11.070 -19.807 1.00 54.66 91 THR A O 1
ATOM 660 N N . PRO A 1 92 ? 9.353 -11.926 -21.050 1.00 54.88 92 PRO A N 1
ATOM 661 C CA . PRO A 1 92 ? 8.488 -12.869 -21.756 1.00 54.88 92 PRO A CA 1
ATOM 662 C C . PRO A 1 92 ? 7.911 -13.948 -20.821 1.00 54.88 92 PRO A C 1
ATOM 664 O O . PRO A 1 92 ? 8.560 -14.413 -19.883 1.00 54.88 92 PRO A O 1
ATOM 667 N N . GLY A 1 93 ? 6.687 -14.390 -21.121 1.00 58.66 93 GLY A N 1
ATOM 668 C CA . GLY A 1 93 ? 6.060 -15.592 -20.556 1.00 58.66 93 GLY A CA 1
ATOM 669 C C . GLY A 1 93 ? 5.184 -15.396 -19.313 1.00 58.66 93 GLY A C 1
ATOM 670 O O . GLY A 1 93 ? 4.177 -16.094 -19.192 1.00 58.66 93 GLY A O 1
ATOM 671 N N . HIS A 1 94 ? 5.504 -14.454 -18.420 1.00 65.38 94 HIS A N 1
ATOM 672 C CA . HIS A 1 94 ? 4.756 -14.253 -17.169 1.00 65.38 94 HIS A CA 1
ATOM 673 C C . HIS A 1 94 ? 4.554 -12.763 -16.870 1.00 65.38 94 HIS A C 1
ATOM 675 O O . HIS A 1 94 ? 5.478 -11.965 -17.008 1.00 65.38 94 HIS A O 1
ATOM 681 N N . GLY A 1 95 ? 3.336 -12.388 -16.472 1.00 74.00 95 GLY A N 1
ATOM 682 C CA . GLY A 1 95 ? 3.066 -11.112 -15.817 1.00 74.00 95 GLY A CA 1
ATOM 683 C C . GLY A 1 95 ? 3.434 -11.241 -14.350 1.00 74.00 95 GLY A C 1
ATOM 684 O O . GLY A 1 95 ? 3.148 -12.272 -13.741 1.00 74.00 95 GLY A O 1
ATOM 685 N N . PHE A 1 96 ? 4.088 -10.227 -13.803 1.00 83.69 96 PHE A N 1
ATOM 686 C CA . PHE A 1 96 ? 4.449 -10.189 -12.397 1.00 83.69 96 PHE A CA 1
ATOM 687 C C . PHE A 1 96 ? 3.811 -8.976 -11.751 1.00 83.69 96 PHE A C 1
ATOM 689 O O . PHE A 1 96 ? 3.848 -7.893 -12.326 1.00 83.69 96 PHE A O 1
ATOM 696 N N . ASP A 1 97 ? 3.294 -9.176 -10.548 1.00 90.25 97 ASP A N 1
ATOM 697 C CA . ASP A 1 97 ? 2.857 -8.111 -9.658 1.00 90.25 97 ASP A CA 1
ATOM 698 C C . ASP A 1 97 ? 3.272 -8.477 -8.229 1.00 90.25 97 ASP A C 1
ATOM 700 O O . ASP A 1 97 ? 3.520 -9.646 -7.907 1.00 90.25 97 ASP A O 1
ATOM 704 N N . THR A 1 98 ? 3.407 -7.473 -7.367 1.00 94.56 98 THR A N 1
ATOM 705 C CA . THR A 1 98 ? 3.783 -7.687 -5.965 1.00 94.56 98 THR A CA 1
ATOM 706 C C . THR A 1 98 ? 2.597 -7.371 -5.067 1.00 94.56 98 THR A C 1
ATOM 708 O O . THR A 1 98 ? 2.133 -6.236 -5.022 1.00 94.56 98 THR A O 1
ATOM 711 N N . LEU A 1 99 ? 2.129 -8.361 -4.310 1.00 96.81 99 LEU A N 1
ATOM 712 C CA . LEU A 1 99 ? 1.102 -8.176 -3.290 1.00 96.81 99 LEU A CA 1
ATOM 713 C C . LEU A 1 99 ? 1.727 -7.863 -1.937 1.00 96.81 99 LEU A C 1
ATOM 715 O O . LEU A 1 99 ? 2.742 -8.442 -1.558 1.00 96.81 99 LEU A O 1
ATOM 719 N N . VAL A 1 100 ? 1.076 -6.997 -1.174 1.00 97.88 100 VAL A N 1
ATOM 720 C CA . VAL A 1 100 ? 1.492 -6.591 0.167 1.00 97.88 100 VAL A CA 1
ATOM 721 C C . VAL A 1 100 ? 0.410 -6.965 1.158 1.00 97.88 100 VAL A C 1
ATOM 723 O O . VAL A 1 100 ? -0.757 -6.638 0.959 1.00 97.88 100 VAL A O 1
ATOM 726 N N . ARG A 1 101 ? 0.810 -7.632 2.239 1.00 98.31 101 ARG A N 1
ATOM 727 C CA . ARG A 1 101 ? -0.046 -7.987 3.366 1.00 98.31 101 ARG A CA 1
ATOM 728 C C . ARG A 1 101 ? 0.388 -7.223 4.605 1.00 98.31 101 ARG A C 1
ATOM 730 O O . ARG A 1 101 ? 1.522 -7.368 5.060 1.00 98.31 101 ARG A O 1
ATOM 737 N N . ILE A 1 102 ? -0.537 -6.476 5.197 1.00 98.44 102 ILE A N 1
ATOM 738 C CA . ILE A 1 102 ? -0.321 -5.770 6.464 1.00 98.44 102 ILE A CA 1
ATOM 739 C C . ILE A 1 102 ? -1.228 -6.383 7.522 1.00 98.44 102 ILE A C 1
ATOM 741 O O . ILE A 1 102 ? -2.433 -6.495 7.322 1.00 98.44 102 ILE A O 1
ATOM 745 N N . THR A 1 103 ? -0.649 -6.786 8.650 1.00 98.19 103 THR A N 1
ATOM 746 C CA . THR A 1 103 ? -1.378 -7.336 9.800 1.00 98.19 103 THR A CA 1
ATOM 747 C C . THR A 1 103 ? -1.347 -6.346 10.950 1.00 98.19 103 THR A C 1
ATOM 749 O O . THR A 1 103 ? -0.318 -5.722 11.224 1.00 98.19 103 THR A O 1
ATOM 752 N N . THR A 1 104 ? -2.479 -6.218 11.632 1.00 97.12 104 THR A N 1
ATOM 753 C CA . THR A 1 104 ? -2.655 -5.338 12.790 1.00 97.12 104 THR A CA 1
ATOM 754 C C . THR A 1 104 ? -2.729 -6.133 14.097 1.00 97.12 104 THR A C 1
ATOM 756 O O . THR A 1 104 ? -2.957 -7.343 14.100 1.00 97.12 104 THR A O 1
ATOM 759 N N . ASN A 1 105 ? -2.562 -5.460 15.235 1.00 95.19 105 ASN A N 1
ATOM 760 C CA . ASN A 1 105 ? -2.681 -6.056 16.572 1.00 95.19 105 ASN A CA 1
ATOM 761 C C . ASN A 1 105 ? -4.082 -6.602 16.888 1.00 95.19 105 ASN A C 1
ATOM 763 O O . ASN A 1 105 ? -4.208 -7.463 17.750 1.00 95.19 105 ASN A O 1
ATOM 767 N N . GLN A 1 106 ? -5.113 -6.121 16.194 1.00 91.38 106 GLN A N 1
ATOM 768 C CA . GLN A 1 106 ? -6.494 -6.593 16.335 1.00 91.38 106 GLN A CA 1
ATOM 769 C C . GLN A 1 106 ? -6.829 -7.737 15.357 1.00 91.38 106 GLN A C 1
ATOM 771 O O . GLN A 1 106 ? -7.985 -8.126 15.232 1.00 91.38 106 GLN A O 1
ATOM 776 N N . GLY A 1 107 ? -5.835 -8.276 14.640 1.00 92.69 107 GLY A N 1
ATOM 777 C CA . GLY A 1 107 ? -6.016 -9.387 13.701 1.00 92.69 107 GLY A CA 1
ATOM 778 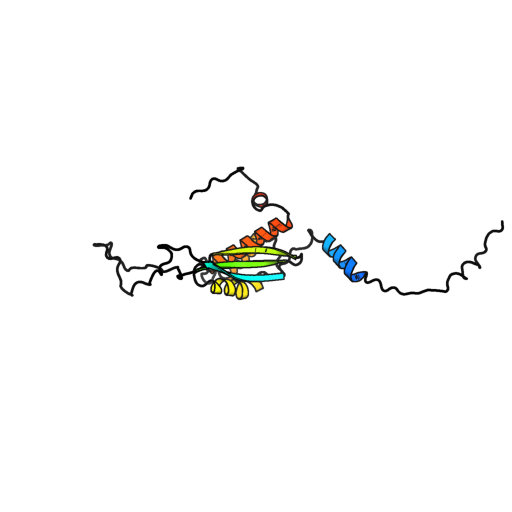C C . GLY A 1 107 ? -6.604 -8.995 12.342 1.00 92.69 107 GLY A C 1
ATOM 779 O O . GLY A 1 107 ? -6.809 -9.866 11.500 1.00 92.69 107 GLY A O 1
ATOM 780 N N . ILE A 1 108 ? -6.839 -7.703 12.090 1.00 95.81 108 ILE A N 1
ATOM 781 C CA . ILE A 1 108 ? -7.285 -7.208 10.781 1.00 95.81 108 ILE A CA 1
ATOM 782 C C . ILE A 1 108 ? -6.108 -7.250 9.812 1.00 95.81 108 ILE A C 1
ATOM 784 O O . ILE A 1 108 ? -5.004 -6.802 10.147 1.00 95.81 108 ILE A O 1
ATOM 788 N N . ILE A 1 109 ? -6.368 -7.785 8.621 1.00 98.06 109 ILE A N 1
ATOM 789 C CA . ILE A 1 109 ? -5.389 -7.951 7.551 1.00 98.06 109 ILE A CA 1
ATOM 790 C C . ILE A 1 109 ? -5.820 -7.137 6.332 1.00 98.06 109 ILE A C 1
ATOM 792 O O . ILE A 1 109 ? -6.927 -7.330 5.819 1.00 98.06 109 ILE A O 1
ATOM 796 N N . GLY A 1 110 ? -4.922 -6.276 5.862 1.00 97.88 110 GLY A N 1
ATOM 797 C CA . GLY A 1 110 ? -5.048 -5.516 4.620 1.00 97.88 110 GLY A CA 1
ATOM 798 C C . GLY A 1 110 ? -4.223 -6.096 3.496 1.00 97.88 110 GLY A C 1
ATOM 799 O O . GLY A 1 110 ? -3.116 -6.584 3.742 1.00 97.88 110 GLY A O 1
ATOM 800 N N . TRP A 1 111 ? -4.742 -5.979 2.281 1.00 98.31 111 TRP A N 1
ATOM 801 C CA . TRP A 1 111 ? -4.055 -6.328 1.050 1.00 98.31 111 TRP A CA 1
ATOM 802 C C . TRP A 1 111 ? -3.939 -5.128 0.125 1.00 98.31 111 TRP A C 1
ATOM 804 O O . TRP A 1 111 ? -4.888 -4.369 -0.049 1.00 98.31 111 TRP A O 1
ATOM 814 N N . GLY A 1 112 ? -2.778 -4.997 -0.498 1.00 97.50 112 GLY A N 1
ATOM 815 C CA . GLY A 1 112 ? -2.551 -4.033 -1.561 1.00 97.50 112 GLY A CA 1
ATOM 816 C C . GLY A 1 112 ? -1.600 -4.579 -2.608 1.00 97.50 112 GLY A C 1
ATOM 817 O O . GLY A 1 112 ? -1.024 -5.655 -2.442 1.00 97.50 112 GLY A O 1
ATOM 818 N N . GLU A 1 113 ? -1.462 -3.843 -3.700 1.00 96.44 113 GLU A N 1
ATOM 819 C CA . GLU A 1 113 ? -0.763 -4.298 -4.895 1.00 96.44 113 GLU A CA 1
ATOM 820 C C . GLU A 1 113 ? 0.173 -3.208 -5.413 1.00 96.44 113 GLU A C 1
ATOM 822 O O . GLU A 1 113 ? -0.213 -2.044 -5.532 1.00 96.44 113 GLU A O 1
ATOM 827 N N . ALA A 1 114 ? 1.410 -3.599 -5.710 1.00 94.19 114 ALA A N 1
ATOM 828 C CA . ALA A 1 114 ? 2.350 -2.816 -6.492 1.00 94.19 114 ALA A CA 1
ATOM 829 C C . ALA A 1 114 ? 2.430 -3.436 -7.882 1.00 94.19 114 ALA A C 1
ATOM 831 O O . ALA A 1 114 ? 2.774 -4.617 -8.018 1.00 94.19 114 ALA A O 1
ATOM 832 N N . HIS A 1 115 ? 2.164 -2.617 -8.897 1.00 89.44 115 HIS A N 1
ATOM 833 C CA . HIS A 1 115 ? 2.385 -3.021 -10.274 1.00 89.44 115 HIS A CA 1
ATOM 834 C C . HIS A 1 115 ? 3.878 -3.273 -10.491 1.00 89.44 115 HIS A C 1
ATOM 836 O O . HIS A 1 115 ? 4.681 -2.366 -10.284 1.00 89.44 115 HIS A O 1
ATOM 842 N N . ALA A 1 116 ? 4.247 -4.498 -10.868 1.00 85.00 116 ALA A N 1
ATOM 843 C CA . ALA A 1 116 ? 5.649 -4.920 -10.870 1.00 85.00 116 ALA A CA 1
ATOM 844 C C . ALA A 1 116 ? 6.035 -5.751 -12.109 1.00 85.00 116 ALA A C 1
ATOM 846 O O . ALA A 1 116 ? 6.569 -6.857 -11.971 1.00 85.00 116 ALA A O 1
ATOM 847 N N . PRO A 1 117 ? 5.828 -5.230 -13.335 1.00 78.62 117 PRO A N 1
ATOM 848 C CA . PRO A 1 117 ? 5.986 -6.000 -14.573 1.00 78.62 117 PRO A CA 1
ATOM 849 C C . PRO A 1 117 ? 7.434 -6.440 -14.841 1.00 78.62 117 PRO A C 1
ATOM 851 O O . PRO A 1 117 ? 7.680 -7.371 -15.615 1.00 78.62 117 PRO A O 1
ATOM 854 N N . VAL A 1 118 ? 8.403 -5.769 -14.212 1.00 78.31 118 VAL A N 1
ATOM 855 C CA . VAL A 1 118 ? 9.835 -6.058 -14.306 1.00 78.31 118 VAL A CA 1
ATOM 856 C C . VAL A 1 118 ? 10.413 -6.108 -12.900 1.00 78.31 118 VAL A C 1
ATOM 858 O O . VAL A 1 118 ? 10.167 -5.217 -12.098 1.00 78.31 118 VAL A O 1
ATOM 861 N N . ALA A 1 119 ? 11.215 -7.137 -12.618 1.00 83.75 119 ALA A N 1
ATOM 862 C CA . ALA A 1 119 ? 11.950 -7.285 -11.361 1.00 83.75 119 ALA A CA 1
ATOM 863 C C . ALA A 1 119 ? 11.083 -7.107 -10.086 1.00 83.75 119 ALA A C 1
ATOM 865 O O . ALA A 1 119 ? 11.407 -6.282 -9.229 1.00 83.75 119 ALA A O 1
ATOM 866 N N . PRO A 1 120 ? 10.023 -7.918 -9.894 1.00 87.94 120 PRO A N 1
ATOM 867 C CA . PRO A 1 120 ? 9.120 -7.794 -8.743 1.00 87.94 120 PRO A CA 1
ATOM 868 C C . PRO A 1 120 ? 9.819 -7.953 -7.382 1.00 87.94 120 PRO A C 1
ATOM 870 O O . PRO A 1 120 ? 9.389 -7.395 -6.374 1.00 87.94 120 PRO A O 1
ATOM 873 N N . SER A 1 121 ? 10.960 -8.647 -7.348 1.00 90.19 121 SER A N 1
ATOM 874 C CA . SER A 1 121 ? 11.806 -8.771 -6.157 1.00 90.19 121 SER A CA 1
ATOM 875 C C . SER A 1 121 ? 12.303 -7.429 -5.608 1.00 90.19 121 SER A C 1
ATOM 877 O O . SER A 1 121 ? 12.574 -7.336 -4.411 1.00 90.19 121 SER A O 1
ATOM 879 N N . VAL A 1 122 ? 12.394 -6.385 -6.441 1.00 93.00 122 VAL A N 1
ATOM 880 C CA . VAL A 1 122 ? 12.777 -5.033 -6.005 1.00 93.00 122 VAL A CA 1
ATOM 881 C C . VAL A 1 122 ? 11.737 -4.465 -5.046 1.00 93.00 122 VAL A C 1
ATOM 883 O O . VAL A 1 122 ? 12.111 -3.938 -4.000 1.00 93.00 122 VAL A O 1
ATOM 886 N N . HIS A 1 123 ? 10.444 -4.623 -5.347 1.00 94.69 123 HIS A N 1
ATOM 887 C CA . HIS A 1 123 ? 9.370 -4.170 -4.459 1.00 94.69 123 HIS A CA 1
ATOM 888 C C . HIS A 1 123 ? 9.405 -4.915 -3.130 1.00 94.69 123 HIS A C 1
ATOM 890 O O . HIS A 1 123 ? 9.315 -4.286 -2.080 1.00 94.69 123 HIS A O 1
ATOM 896 N N . VAL A 1 124 ? 9.603 -6.238 -3.165 1.00 95.88 124 VAL A N 1
ATOM 897 C CA . VAL A 1 124 ? 9.720 -7.050 -1.945 1.00 95.88 124 VAL A CA 1
ATOM 898 C C . VAL A 1 124 ? 10.824 -6.506 -1.046 1.00 95.88 124 VAL A C 1
ATOM 900 O O . VAL A 1 124 ? 10.570 -6.220 0.120 1.00 95.88 124 VAL A O 1
ATOM 903 N N . LYS A 1 125 ? 12.022 -6.274 -1.594 1.00 96.50 125 LYS A N 1
ATOM 904 C CA . LYS A 1 125 ? 13.141 -5.727 -0.817 1.00 96.50 125 LYS A CA 1
ATOM 905 C C . LYS A 1 125 ? 12.907 -4.315 -0.326 1.00 96.50 125 LYS A C 1
ATOM 907 O O . LYS A 1 125 ? 13.210 -4.018 0.823 1.00 96.50 125 LYS A O 1
ATOM 912 N N . LEU A 1 126 ? 12.299 -3.463 -1.139 1.00 95.31 126 LEU A N 1
ATOM 913 C CA . LEU A 1 126 ? 11.938 -2.125 -0.700 1.00 95.31 126 LEU A CA 1
ATOM 914 C C . LEU A 1 126 ? 10.956 -2.164 0.486 1.00 95.31 126 LEU A C 1
ATOM 916 O O . LEU A 1 126 ? 11.122 -1.442 1.468 1.00 95.31 126 LEU A O 1
ATOM 920 N N . ILE A 1 127 ? 9.946 -3.027 0.418 1.00 96.44 127 ILE A N 1
ATOM 921 C CA . ILE A 1 127 ? 8.925 -3.137 1.458 1.00 96.44 127 ILE A CA 1
ATOM 922 C C . ILE A 1 127 ? 9.511 -3.739 2.737 1.00 96.44 127 ILE A C 1
ATOM 924 O O . ILE A 1 127 ? 9.289 -3.188 3.812 1.00 96.44 127 ILE A O 1
ATOM 928 N N . GLU A 1 128 ? 10.268 -4.832 2.631 1.00 96.12 128 GLU A N 1
ATOM 929 C CA . GLU A 1 128 ? 10.880 -5.521 3.773 1.00 96.12 128 GLU A CA 1
ATOM 930 C C . GLU A 1 128 ? 11.948 -4.666 4.462 1.00 96.12 128 GLU A C 1
ATOM 932 O O . GLU A 1 128 ? 11.906 -4.485 5.679 1.00 96.12 128 GLU A O 1
ATOM 937 N N . ASP A 1 129 ? 12.891 -4.124 3.691 1.00 95.50 129 ASP A N 1
ATOM 938 C CA . ASP A 1 129 ? 14.106 -3.531 4.250 1.00 95.50 129 ASP A CA 1
ATOM 939 C C . ASP A 1 129 ? 13.908 -2.055 4.620 1.00 95.50 129 ASP A C 1
ATOM 941 O O . ASP A 1 129 ? 14.506 -1.571 5.583 1.00 95.50 129 ASP A O 1
ATOM 945 N N . LEU A 1 130 ? 13.072 -1.323 3.871 1.00 94.50 130 LEU A N 1
ATOM 946 C CA . LEU A 1 130 ? 12.909 0.120 4.053 1.00 94.50 130 LEU A CA 1
ATOM 947 C C . LEU A 1 130 ? 11.577 0.498 4.701 1.00 94.50 130 LEU A C 1
ATOM 949 O O . LEU A 1 130 ? 11.559 1.314 5.623 1.00 94.50 130 LEU A O 1
ATOM 953 N N . PHE A 1 131 ? 10.457 -0.057 4.237 1.00 96.69 131 PHE A N 1
ATOM 954 C CA . PHE A 1 131 ? 9.138 0.399 4.687 1.00 96.69 131 PHE A CA 1
ATOM 955 C C . PHE A 1 131 ? 8.650 -0.298 5.954 1.00 96.69 131 PHE A C 1
ATOM 957 O O . PHE A 1 131 ? 8.124 0.374 6.844 1.00 96.69 131 PHE A O 1
ATOM 964 N N . ALA A 1 132 ? 8.860 -1.607 6.096 1.00 97.31 132 ALA A N 1
ATOM 965 C CA . ALA A 1 132 ? 8.423 -2.349 7.274 1.00 97.31 132 ALA A CA 1
ATOM 966 C C . ALA A 1 132 ? 8.965 -1.756 8.595 1.00 97.31 132 ALA A C 1
ATOM 968 O O . ALA A 1 132 ? 8.154 -1.543 9.501 1.00 97.31 132 ALA A O 1
ATOM 969 N N . PRO A 1 133 ? 10.254 -1.362 8.722 1.00 96.94 133 PRO A N 1
ATOM 970 C CA . PRO A 1 133 ? 10.760 -0.719 9.940 1.00 96.94 133 PRO A CA 1
ATOM 971 C C . PRO A 1 133 ? 10.073 0.613 10.279 1.00 96.94 133 PRO A C 1
ATOM 973 O O . PRO A 1 133 ? 9.976 0.984 11.447 1.00 96.94 133 PRO A O 1
ATOM 976 N N . ILE A 1 134 ? 9.593 1.345 9.269 1.00 96.50 134 ILE A N 1
ATOM 977 C CA . ILE A 1 134 ? 8.909 2.635 9.440 1.00 96.50 134 ILE A CA 1
ATOM 978 C C . ILE A 1 134 ? 7.448 2.434 9.869 1.00 96.50 134 ILE A C 1
ATOM 980 O O . ILE A 1 134 ? 6.918 3.255 10.632 1.00 96.50 134 ILE A O 1
ATOM 984 N N . LEU A 1 135 ? 6.817 1.372 9.356 1.00 97.19 135 LEU A N 1
ATOM 985 C CA . LEU A 1 135 ? 5.402 1.039 9.523 1.00 97.19 135 LEU A CA 1
ATOM 986 C C . LEU A 1 135 ? 5.092 0.325 10.837 1.00 97.19 135 LEU A C 1
ATOM 988 O O . LEU A 1 135 ? 4.043 0.577 11.428 1.00 97.19 135 LEU A O 1
ATOM 992 N N . ILE A 1 136 ? 5.971 -0.565 11.303 1.00 97.81 136 ILE A N 1
ATOM 993 C CA . ILE A 1 136 ? 5.720 -1.348 12.518 1.00 97.81 136 ILE A CA 1
ATOM 994 C C . ILE A 1 136 ? 5.469 -0.412 13.711 1.00 97.81 136 ILE A C 1
ATOM 996 O O . ILE A 1 136 ? 6.203 0.543 13.964 1.00 97.81 136 ILE A O 1
ATOM 1000 N N . GLY A 1 137 ? 4.388 -0.682 14.445 1.00 96.12 137 GLY A N 1
ATOM 1001 C CA . GLY A 1 137 ? 3.952 0.100 15.601 1.00 96.12 137 GLY A CA 1
ATOM 1002 C C . GLY A 1 137 ? 3.166 1.374 15.274 1.00 96.12 137 GLY A C 1
ATOM 1003 O O . GLY A 1 137 ? 2.603 1.964 16.199 1.00 96.12 137 GLY A O 1
ATOM 1004 N N . GLN A 1 138 ? 3.082 1.785 14.002 1.00 96.50 138 GLN A N 1
ATOM 1005 C CA . GLN A 1 138 ? 2.215 2.888 13.576 1.00 96.50 138 GLN A CA 1
ATOM 1006 C C . GLN A 1 138 ? 0.744 2.472 13.626 1.00 96.50 138 GLN A C 1
ATOM 1008 O O . GLN A 1 138 ? 0.412 1.300 13.457 1.00 96.50 138 GLN A O 1
ATOM 1013 N N . ASP A 1 139 ? -0.139 3.443 13.844 1.00 95.81 139 ASP A N 1
ATOM 1014 C CA . ASP A 1 139 ? -1.584 3.239 13.745 1.00 95.81 139 ASP A CA 1
ATOM 1015 C C . ASP A 1 139 ? -2.008 3.255 12.270 1.00 95.81 139 ASP A C 1
ATOM 1017 O O . ASP A 1 139 ? -1.837 4.266 11.588 1.00 95.81 139 ASP A O 1
ATOM 1021 N N . ALA A 1 140 ? -2.573 2.148 11.787 1.00 96.25 140 ALA A N 1
ATOM 1022 C CA . ALA A 1 140 ? -2.988 1.957 10.399 1.00 96.25 140 ALA A CA 1
ATOM 1023 C C . ALA A 1 140 ? -4.075 2.946 9.941 1.00 96.25 140 ALA A C 1
ATOM 1025 O O . ALA A 1 140 ? -4.271 3.129 8.744 1.00 96.25 140 ALA A O 1
ATOM 1026 N N . ARG A 1 141 ? -4.759 3.623 10.874 1.00 94.44 141 ARG A N 1
ATOM 1027 C CA . ARG A 1 141 ? -5.750 4.668 10.564 1.00 94.44 141 ARG A CA 1
ATOM 1028 C C . ARG A 1 141 ? -5.107 5.973 10.087 1.00 94.44 141 ARG A C 1
ATOM 1030 O O . ARG A 1 141 ? -5.763 6.780 9.435 1.00 94.44 141 ARG A O 1
ATOM 1037 N N . ASN A 1 142 ? -3.824 6.185 10.379 1.00 95.25 142 ASN A N 1
ATOM 1038 C CA . ASN A 1 142 ? -3.087 7.392 10.007 1.00 95.25 142 ASN A CA 1
ATOM 1039 C C . ASN A 1 142 ? -2.518 7.289 8.583 1.00 95.25 142 ASN A C 1
ATOM 1041 O O . ASN A 1 142 ? -1.317 7.464 8.382 1.00 95.25 142 ASN A O 1
ATOM 1045 N N . ILE A 1 143 ? -3.381 7.020 7.599 1.00 96.38 143 ILE A N 1
ATOM 1046 C CA . ILE A 1 143 ? -2.987 6.713 6.213 1.00 96.38 143 ILE A CA 1
ATOM 1047 C C . ILE A 1 143 ? -2.150 7.847 5.601 1.00 96.38 143 ILE A C 1
ATOM 1049 O O . ILE A 1 143 ? -1.003 7.626 5.224 1.00 96.38 143 ILE A O 1
ATOM 1053 N N . LEU A 1 144 ? -2.670 9.082 5.584 1.00 96.31 144 LEU A N 1
ATOM 1054 C CA . LEU A 1 144 ? -1.960 10.241 5.019 1.00 96.31 144 LEU A CA 1
ATOM 1055 C C . LEU A 1 144 ? -0.619 10.537 5.726 1.00 96.31 144 LEU A C 1
ATOM 1057 O O . LEU A 1 144 ? 0.388 10.689 5.035 1.00 96.31 144 LEU A O 1
ATOM 1061 N N . PRO A 1 145 ? -0.543 10.581 7.075 1.00 97.25 145 PRO A N 1
ATOM 1062 C CA . PRO A 1 145 ? 0.742 10.703 7.764 1.00 97.25 145 PRO A CA 1
ATOM 1063 C C . PRO A 1 145 ? 1.737 9.586 7.439 1.00 97.25 145 PRO A C 1
ATOM 1065 O O . PRO A 1 145 ? 2.929 9.857 7.301 1.00 97.25 145 PRO A O 1
ATOM 1068 N N . ILE A 1 146 ? 1.273 8.336 7.327 1.00 97.50 146 ILE A N 1
ATOM 1069 C CA . ILE A 1 146 ? 2.128 7.208 6.945 1.00 97.50 146 ILE A CA 1
ATOM 1070 C C . ILE A 1 146 ? 2.653 7.411 5.525 1.00 97.50 146 ILE A C 1
ATOM 1072 O O . ILE A 1 146 ? 3.859 7.294 5.313 1.00 97.50 146 ILE A O 1
ATOM 1076 N N . TRP A 1 147 ? 1.781 7.763 4.580 1.00 96.69 147 TRP A N 1
ATOM 1077 C CA . TRP A 1 147 ? 2.158 8.030 3.196 1.00 96.69 147 TRP A CA 1
ATOM 1078 C C . TRP A 1 147 ? 3.242 9.110 3.110 1.00 96.69 147 TRP A C 1
ATOM 1080 O O . TRP A 1 147 ? 4.295 8.882 2.515 1.00 96.69 147 TRP A O 1
ATOM 1090 N N . GLU A 1 148 ? 3.041 10.244 3.787 1.00 96.19 148 GLU A N 1
ATOM 1091 C CA . GLU A 1 148 ? 4.003 11.352 3.790 1.00 96.19 148 GLU A CA 1
ATOM 1092 C C . GLU A 1 148 ? 5.335 10.936 4.422 1.00 96.19 148 GLU A C 1
ATOM 1094 O O . GLU A 1 148 ? 6.404 11.246 3.898 1.00 96.19 148 GLU A O 1
ATOM 1099 N N . LYS A 1 149 ? 5.291 10.171 5.518 1.00 95.81 149 LYS A N 1
ATOM 1100 C CA . LYS A 1 149 ? 6.489 9.650 6.184 1.00 95.81 149 LYS A CA 1
ATOM 1101 C C . LYS A 1 149 ? 7.283 8.714 5.273 1.00 95.81 149 LYS A C 1
ATOM 1103 O O . LYS A 1 149 ? 8.510 8.819 5.218 1.00 95.81 149 LYS A O 1
ATOM 1108 N N . LEU A 1 150 ? 6.603 7.812 4.562 1.00 95.81 150 LEU A N 1
ATOM 1109 C CA . LEU A 1 150 ? 7.239 6.926 3.590 1.00 95.81 150 LEU A CA 1
ATOM 1110 C C . LEU A 1 150 ? 7.842 7.747 2.454 1.00 95.81 150 LEU A C 1
ATOM 1112 O O . LEU A 1 150 ? 9.038 7.637 2.204 1.00 95.81 150 LEU A O 1
ATOM 1116 N N . TYR A 1 151 ? 7.072 8.630 1.822 1.00 94.88 151 TYR A N 1
ATOM 1117 C CA . TYR A 1 151 ? 7.550 9.458 0.716 1.00 94.88 151 TYR A CA 1
ATOM 1118 C C . TYR A 1 151 ? 8.769 10.309 1.108 1.00 94.88 151 TYR A C 1
ATOM 1120 O O . TYR A 1 151 ? 9.817 10.257 0.457 1.00 94.88 151 TYR A O 1
ATOM 1128 N N . SER A 1 152 ? 8.688 11.011 2.239 1.00 93.44 152 SER A N 1
ATOM 1129 C CA . SER A 1 152 ? 9.764 11.862 2.749 1.00 93.44 152 SER A CA 1
ATOM 1130 C C . SER A 1 152 ? 11.039 11.094 3.130 1.00 93.44 152 SER A C 1
ATOM 1132 O O . SER A 1 152 ? 12.120 11.684 3.100 1.00 93.44 152 SER A O 1
ATOM 1134 N N . SER A 1 153 ? 10.970 9.785 3.414 1.00 92.88 153 SER A N 1
ATOM 1135 C CA . SER A 1 153 ? 12.144 8.995 3.827 1.00 92.88 153 SER A CA 1
ATOM 1136 C C . SER A 1 153 ? 13.236 8.867 2.752 1.00 92.88 153 SER A C 1
ATOM 1138 O O . SER A 1 153 ? 14.410 8.716 3.092 1.00 92.88 153 SER A O 1
ATOM 1140 N N . GLN A 1 154 ? 12.883 8.973 1.465 1.00 91.19 154 GLN A N 1
ATOM 1141 C CA . GLN A 1 154 ? 13.832 8.883 0.344 1.00 91.19 154 GLN A CA 1
ATOM 1142 C C . GLN A 1 154 ? 13.714 10.023 -0.673 1.00 91.19 154 GLN A C 1
ATOM 1144 O O . GLN A 1 154 ? 14.506 10.088 -1.617 1.00 91.19 154 GLN A O 1
ATOM 1149 N N . ARG A 1 155 ? 12.794 10.973 -0.468 1.00 86.81 155 ARG A N 1
ATOM 1150 C CA . ARG A 1 155 ? 12.595 12.127 -1.360 1.00 86.81 155 ARG A CA 1
ATOM 1151 C C . ARG A 1 155 ? 13.892 12.894 -1.648 1.00 86.81 155 ARG A C 1
ATOM 1153 O O . ARG A 1 155 ? 14.145 13.259 -2.792 1.00 86.81 155 ARG A O 1
ATOM 1160 N N . LEU A 1 156 ? 14.746 13.104 -0.640 1.00 88.12 156 LEU A N 1
ATOM 1161 C CA . LEU A 1 156 ? 16.029 13.812 -0.804 1.00 88.12 156 LEU A CA 1
ATOM 1162 C C . LEU A 1 156 ? 17.065 13.035 -1.631 1.00 88.12 156 LEU A C 1
ATOM 1164 O O . LEU A 1 156 ? 18.017 13.630 -2.126 1.00 88.12 156 LEU A O 1
ATOM 1168 N N . ARG A 1 157 ? 16.885 11.722 -1.805 1.00 87.56 157 ARG A N 1
ATOM 1169 C CA . ARG A 1 157 ? 17.729 10.886 -2.670 1.00 87.56 157 ARG A CA 1
ATOM 1170 C C . ARG A 1 157 ? 17.205 10.788 -4.106 1.00 87.56 157 ARG A C 1
ATOM 1172 O O . ARG A 1 157 ? 17.732 10.005 -4.885 1.00 87.56 157 ARG A O 1
ATOM 1179 N N . GLY A 1 158 ? 16.194 11.584 -4.461 1.00 85.56 158 GLY A N 1
ATOM 1180 C CA . GLY A 1 158 ? 15.628 11.629 -5.811 1.00 85.56 158 GLY A CA 1
ATOM 1181 C C . GLY A 1 158 ? 14.582 10.550 -6.094 1.00 85.56 158 GLY A C 1
ATOM 1182 O O . GLY A 1 158 ? 14.133 10.428 -7.231 1.00 85.56 158 GLY A O 1
ATOM 1183 N N . TYR A 1 159 ? 14.157 9.789 -5.083 1.00 87.25 159 TYR A N 1
ATOM 1184 C CA . TYR A 1 159 ? 13.102 8.791 -5.244 1.00 87.25 159 TYR A CA 1
ATOM 1185 C C . TYR A 1 159 ? 11.726 9.456 -5.200 1.00 87.25 159 TYR A C 1
ATOM 1187 O O . TYR A 1 159 ? 11.152 9.675 -4.136 1.00 87.25 159 TYR A O 1
ATOM 1195 N N . SER A 1 160 ? 11.216 9.799 -6.381 1.00 85.12 160 SER A N 1
ATOM 1196 C CA . SER A 1 160 ? 9.884 10.384 -6.578 1.00 85.12 160 SER A CA 1
ATOM 1197 C C . SER A 1 160 ? 8.984 9.569 -7.516 1.00 85.12 160 SER A C 1
ATOM 1199 O O . SER A 1 160 ? 7.827 9.936 -7.717 1.00 85.12 160 SER A O 1
ATOM 1201 N N . SER A 1 161 ? 9.485 8.474 -8.103 1.00 87.88 161 SER A N 1
ATOM 1202 C CA . SER A 1 161 ? 8.759 7.663 -9.092 1.00 87.88 161 SER A CA 1
ATOM 1203 C C . SER A 1 161 ? 9.234 6.200 -9.137 1.00 87.88 161 SER A C 1
ATOM 1205 O O . SER A 1 161 ? 10.133 5.805 -8.389 1.00 87.88 161 SER A O 1
ATOM 1207 N N . GLY A 1 162 ? 8.618 5.407 -10.020 1.00 89.19 162 GLY A N 1
ATOM 1208 C CA . GLY A 1 162 ? 8.965 4.009 -10.292 1.00 89.19 162 GLY A CA 1
ATOM 1209 C C . GLY A 1 162 ? 8.690 3.083 -9.110 1.00 89.19 162 GLY A C 1
ATOM 1210 O O . GLY A 1 162 ? 7.780 3.344 -8.317 1.00 89.19 162 GLY A O 1
ATOM 1211 N N . TYR A 1 163 ? 9.551 2.069 -8.955 1.00 91.12 163 TYR A N 1
ATOM 1212 C CA . TYR A 1 163 ? 9.456 1.022 -7.929 1.00 91.12 163 TYR A CA 1
ATOM 1213 C C . TYR A 1 163 ? 9.162 1.560 -6.525 1.00 91.12 163 TYR A C 1
ATOM 1215 O O . TYR A 1 163 ? 8.458 0.929 -5.736 1.00 91.12 163 TYR A O 1
ATOM 1223 N N . TYR A 1 164 ? 9.706 2.737 -6.205 1.00 94.19 164 TYR A N 1
ATOM 1224 C CA . TYR A 1 164 ? 9.530 3.375 -4.911 1.00 94.19 164 TYR A CA 1
ATOM 1225 C C . TYR A 1 164 ? 8.079 3.800 -4.663 1.00 94.19 164 TYR A C 1
ATOM 1227 O O . TYR A 1 164 ? 7.448 3.353 -3.706 1.00 94.19 164 TYR A O 1
ATOM 1235 N N . THR A 1 165 ? 7.539 4.640 -5.547 1.00 94.44 165 THR A N 1
ATOM 1236 C CA . THR A 1 165 ? 6.183 5.186 -5.421 1.00 94.44 165 THR A CA 1
ATOM 1237 C C . THR A 1 165 ? 5.123 4.102 -5.610 1.00 94.44 165 THR A C 1
ATOM 1239 O O . THR A 1 165 ? 4.120 4.108 -4.904 1.00 94.44 165 THR A O 1
ATOM 1242 N N . GLU A 1 166 ? 5.363 3.131 -6.493 1.00 95.00 166 GLU A N 1
ATOM 1243 C CA . GLU A 1 166 ? 4.485 1.966 -6.684 1.00 95.00 166 GLU A CA 1
ATOM 1244 C C . GLU A 1 166 ? 4.388 1.111 -5.414 1.00 95.00 166 GLU A C 1
ATOM 1246 O O . GLU A 1 166 ? 3.304 0.684 -5.023 1.00 95.00 166 GLU A O 1
ATOM 1251 N N . SER A 1 167 ? 5.504 0.921 -4.706 1.00 96.31 167 SER A N 1
ATOM 1252 C CA . SER A 1 167 ? 5.504 0.202 -3.428 1.00 96.31 167 SER A CA 1
ATOM 1253 C C . SER A 1 167 ? 4.788 0.979 -2.316 1.00 96.31 167 SER A C 1
ATOM 1255 O O . SER A 1 167 ? 4.130 0.371 -1.473 1.00 96.31 167 SER A O 1
ATOM 1257 N N . ILE A 1 168 ? 4.871 2.317 -2.315 1.00 96.81 168 ILE A N 1
ATOM 1258 C CA . ILE A 1 168 ? 4.070 3.155 -1.406 1.00 96.81 168 ILE A CA 1
ATOM 1259 C C . ILE A 1 168 ? 2.579 3.006 -1.728 1.00 96.81 168 ILE A C 1
ATOM 1261 O O . ILE A 1 168 ? 1.781 2.865 -0.805 1.00 96.81 168 ILE A O 1
ATOM 1265 N N . ALA A 1 169 ? 2.203 2.992 -3.010 1.00 96.94 169 ALA A N 1
ATOM 1266 C CA . ALA A 1 169 ? 0.815 2.806 -3.427 1.00 96.94 169 ALA A CA 1
ATOM 1267 C C . ALA A 1 169 ? 0.248 1.462 -2.943 1.00 96.94 169 ALA A C 1
ATOM 1269 O O . ALA A 1 169 ? -0.866 1.418 -2.429 1.00 96.94 169 ALA A O 1
ATOM 1270 N N . ALA A 1 170 ? 1.034 0.384 -3.005 1.00 97.62 170 ALA A N 1
ATOM 1271 C CA . ALA A 1 170 ? 0.621 -0.913 -2.473 1.00 97.62 170 ALA A CA 1
ATOM 1272 C C . ALA A 1 170 ? 0.329 -0.876 -0.967 1.00 97.62 170 ALA A C 1
ATOM 1274 O O . ALA A 1 170 ? -0.652 -1.453 -0.503 1.00 97.62 170 ALA A O 1
ATOM 1275 N N . ILE A 1 171 ? 1.162 -0.172 -0.197 1.00 97.94 171 ILE A N 1
ATOM 1276 C CA . ILE A 1 171 ? 0.931 0.025 1.238 1.00 97.94 171 ILE A CA 1
ATOM 1277 C C . ILE A 1 171 ? -0.322 0.874 1.467 1.00 97.94 171 ILE A C 1
ATOM 1279 O O . ILE A 1 171 ? -1.137 0.514 2.309 1.00 97.94 171 ILE A O 1
ATOM 1283 N N . ASP A 1 172 ? -0.503 1.961 0.717 1.00 97.81 172 ASP A N 1
ATOM 1284 C CA . ASP A 1 172 ? -1.675 2.838 0.824 1.00 97.81 172 ASP A CA 1
ATOM 1285 C C . ASP A 1 172 ? -2.983 2.066 0.588 1.00 97.81 172 ASP A C 1
ATOM 1287 O O . ASP A 1 172 ? -3.885 2.107 1.426 1.00 97.81 172 ASP A O 1
ATOM 1291 N N . ILE A 1 173 ? -3.041 1.258 -0.476 1.00 98.00 173 ILE A N 1
ATOM 1292 C CA . ILE A 1 173 ? -4.182 0.379 -0.774 1.00 98.00 173 ILE A CA 1
ATOM 1293 C C . ILE A 1 173 ? -4.437 -0.593 0.388 1.00 98.00 173 ILE A C 1
ATOM 1295 O O . ILE A 1 173 ? -5.579 -0.734 0.828 1.00 98.00 173 ILE A O 1
ATOM 1299 N N . ALA A 1 174 ? -3.387 -1.217 0.937 1.00 98.25 174 ALA A N 1
ATOM 1300 C CA . ALA A 1 174 ? -3.519 -2.141 2.065 1.00 98.25 174 ALA A CA 1
ATOM 1301 C C . ALA A 1 174 ? -4.044 -1.459 3.340 1.00 98.25 174 ALA A C 1
ATOM 1303 O O . ALA A 1 174 ? -4.818 -2.058 4.090 1.00 98.25 174 ALA A O 1
ATOM 1304 N N . LEU A 1 175 ? -3.649 -0.209 3.592 1.00 98.06 175 LEU A N 1
ATOM 1305 C CA . LEU A 1 175 ? -4.146 0.575 4.723 1.00 98.06 175 LEU A CA 1
ATOM 1306 C C . LEU A 1 175 ? -5.614 0.977 4.533 1.00 98.06 175 LEU A C 1
ATOM 1308 O O . LEU A 1 175 ? -6.389 0.901 5.488 1.00 98.06 175 LEU A O 1
ATOM 1312 N N . TRP A 1 176 ? -6.024 1.336 3.314 1.00 98.12 176 TRP A N 1
ATOM 1313 C CA . TRP A 1 176 ? -7.431 1.591 2.993 1.00 98.12 176 TRP A CA 1
ATOM 1314 C C . TRP A 1 176 ? -8.302 0.341 3.122 1.00 98.12 176 TRP A C 1
ATOM 1316 O O . TRP A 1 176 ? -9.413 0.426 3.646 1.00 98.12 176 TRP A O 1
ATOM 1326 N N . ASP A 1 177 ? -7.794 -0.821 2.713 1.00 98.25 177 ASP A N 1
ATOM 1327 C CA . ASP A 1 177 ? -8.462 -2.109 2.912 1.00 98.25 177 ASP A CA 1
ATOM 1328 C C . ASP A 1 177 ? -8.617 -2.435 4.412 1.00 98.25 177 ASP A C 1
ATOM 1330 O O . ASP A 1 177 ? -9.703 -2.806 4.862 1.00 98.25 177 ASP A O 1
ATOM 1334 N N . ILE A 1 178 ? -7.578 -2.196 5.228 1.00 97.19 178 ILE A N 1
ATOM 1335 C CA . ILE A 1 178 ? -7.669 -2.303 6.697 1.00 97.19 178 ILE A CA 1
ATOM 1336 C C . ILE A 1 178 ? -8.734 -1.366 7.254 1.00 97.19 178 ILE A C 1
ATOM 1338 O O . ILE A 1 178 ? -9.535 -1.791 8.083 1.00 97.19 178 ILE A O 1
ATOM 1342 N N . LEU A 1 179 ? -8.748 -0.103 6.827 1.00 96.12 179 LEU A N 1
ATOM 1343 C CA . LEU A 1 179 ? -9.687 0.885 7.345 1.00 96.12 179 LEU A CA 1
ATOM 1344 C C . LEU A 1 179 ? -11.133 0.533 6.973 1.00 96.12 179 LEU A C 1
ATOM 1346 O O . LEU A 1 179 ? -12.018 0.634 7.822 1.00 96.12 179 LEU A O 1
ATOM 1350 N N . GLY A 1 180 ? -11.370 0.061 5.747 1.00 96.44 180 GLY A N 1
ATOM 1351 C CA . GLY A 1 180 ? -12.674 -0.445 5.317 1.00 96.44 180 GLY A CA 1
ATOM 1352 C C . GLY A 1 180 ? -13.138 -1.636 6.156 1.00 96.44 180 GLY A C 1
ATOM 1353 O O . GLY A 1 180 ? -14.254 -1.635 6.666 1.00 96.44 180 GLY A O 1
ATOM 1354 N N . LYS A 1 181 ? -12.253 -2.612 6.398 1.00 95.62 181 LYS A N 1
ATOM 1355 C CA . LYS A 1 181 ? -12.540 -3.776 7.258 1.00 95.62 181 LYS A CA 1
ATOM 1356 C C . LYS A 1 181 ? -12.774 -3.398 8.717 1.00 95.62 181 LYS A C 1
ATOM 1358 O O . LYS A 1 181 ? -13.661 -3.953 9.349 1.00 95.62 181 LYS A O 1
ATOM 1363 N N . PHE A 1 182 ? -11.997 -2.459 9.248 1.00 94.75 182 PHE A N 1
ATOM 1364 C CA . PHE A 1 182 ? -12.125 -1.976 10.622 1.00 94.75 182 PHE A CA 1
ATOM 1365 C C . PHE A 1 182 ? -13.424 -1.198 10.849 1.00 94.75 182 PHE A C 1
ATOM 1367 O O . PHE A 1 182 ? -14.010 -1.282 11.923 1.00 94.75 182 PHE A O 1
ATOM 1374 N N . THR A 1 183 ? -13.865 -0.433 9.850 1.00 93.69 183 THR A N 1
ATOM 1375 C CA . THR A 1 183 ? -15.096 0.370 9.924 1.00 93.69 183 THR A CA 1
ATOM 1376 C C . THR A 1 183 ? -16.336 -0.362 9.423 1.00 93.69 183 THR A C 1
ATOM 1378 O O . THR A 1 183 ? -17.431 0.175 9.552 1.00 93.69 183 THR A O 1
ATOM 1381 N N . GLU A 1 184 ? -16.174 -1.557 8.849 1.00 95.06 184 GLU A N 1
ATOM 1382 C CA . GLU A 1 184 ? -17.229 -2.316 8.164 1.00 95.06 184 GLU A CA 1
ATOM 1383 C C . GLU A 1 184 ? -17.929 -1.506 7.054 1.00 95.06 184 GLU A C 1
ATOM 1385 O O . GLU A 1 184 ? -19.106 -1.702 6.749 1.00 95.06 184 GLU A O 1
ATOM 1390 N N . LEU A 1 185 ? -17.191 -0.588 6.421 1.00 95.88 185 LEU A N 1
ATOM 1391 C CA . LEU A 1 185 ? -17.684 0.273 5.351 1.00 95.88 185 LEU A CA 1
ATOM 1392 C C . LEU A 1 185 ? -16.859 0.091 4.076 1.00 95.88 185 LEU A C 1
ATOM 1394 O O . LEU A 1 185 ? -15.638 -0.073 4.128 1.00 95.88 185 LEU A O 1
ATOM 1398 N N . PRO A 1 186 ? -17.493 0.178 2.895 1.00 96.19 186 PRO A N 1
ATOM 1399 C CA . PRO A 1 186 ? -16.746 0.205 1.651 1.00 96.19 186 PRO A CA 1
ATOM 1400 C C . PRO A 1 186 ? -15.939 1.507 1.538 1.00 96.19 186 PRO A C 1
ATOM 1402 O O . PRO A 1 186 ? -16.406 2.581 1.923 1.00 96.19 186 PRO A O 1
ATOM 1405 N N . VAL A 1 187 ? -14.744 1.433 0.941 1.00 96.44 187 VAL A N 1
ATOM 1406 C CA . VAL A 1 187 ? -13.797 2.564 0.854 1.00 96.44 187 VAL A CA 1
ATOM 1407 C C . VAL A 1 187 ? -14.414 3.803 0.195 1.00 96.44 187 VAL A C 1
ATOM 1409 O O . VAL A 1 187 ? -14.190 4.914 0.663 1.00 96.44 187 VAL A O 1
ATOM 1412 N N . TYR A 1 188 ? -15.263 3.647 -0.829 1.00 96.00 188 TYR A N 1
ATOM 1413 C CA . TYR A 1 188 ? -15.929 4.798 -1.457 1.00 96.00 188 TYR A CA 1
ATOM 1414 C C . TYR A 1 188 ? -16.794 5.594 -0.462 1.00 96.00 188 TYR A C 1
ATOM 1416 O O . TYR A 1 188 ? -16.943 6.805 -0.609 1.00 96.00 188 TYR A O 1
ATOM 1424 N N . GLN A 1 189 ? -17.367 4.935 0.552 1.00 96.69 189 GLN A N 1
ATOM 1425 C CA . GLN A 1 189 ? -18.171 5.595 1.580 1.00 96.69 189 GLN A CA 1
ATOM 1426 C C . GLN A 1 189 ? -17.278 6.421 2.509 1.00 96.69 189 GLN A C 1
ATOM 1428 O O . GLN A 1 189 ? -17.645 7.532 2.883 1.00 96.69 189 GLN A O 1
ATOM 1433 N N . LEU A 1 190 ? -16.082 5.909 2.813 1.00 95.00 190 LEU A N 1
ATOM 1434 C CA . LEU A 1 190 ? -15.061 6.605 3.598 1.00 95.00 190 LEU A CA 1
ATOM 1435 C C . LEU A 1 190 ? -14.477 7.816 2.852 1.00 95.00 190 LEU A C 1
ATOM 1437 O O . LEU A 1 190 ? -14.110 8.804 3.479 1.00 95.00 190 LEU A O 1
ATOM 1441 N N . LEU A 1 191 ? -14.440 7.763 1.518 1.00 95.00 191 LEU A N 1
ATOM 1442 C CA . LEU A 1 191 ? -13.956 8.840 0.646 1.00 95.00 191 LEU A CA 1
ATOM 1443 C C . LEU A 1 191 ? -15.006 9.926 0.340 1.00 95.00 191 LEU A C 1
ATOM 1445 O O . LEU A 1 191 ? -14.773 10.779 -0.515 1.00 95.00 191 LEU A O 1
ATOM 1449 N N . GLY A 1 192 ? -16.151 9.918 1.027 1.00 95.12 192 GLY A N 1
ATOM 1450 C CA . GLY A 1 192 ? -17.195 10.940 0.876 1.00 95.12 192 GLY A CA 1
ATOM 1451 C C . GLY A 1 192 ? -18.485 10.459 0.208 1.00 95.12 192 GLY A C 1
ATOM 1452 O O . GLY A 1 192 ? -19.373 11.270 -0.043 1.00 95.12 192 GLY A O 1
ATOM 1453 N N . GLY A 1 193 ? -18.629 9.156 -0.041 1.00 95.69 193 GLY A N 1
ATOM 1454 C CA . GLY A 1 193 ? -19.860 8.565 -0.564 1.00 95.69 193 GLY A CA 1
ATOM 1455 C C . GLY A 1 193 ? -19.927 8.504 -2.091 1.00 95.69 193 GLY A C 1
ATOM 1456 O O . GLY A 1 193 ? -19.015 8.902 -2.815 1.00 95.69 193 GLY A O 1
ATOM 1457 N N . LYS A 1 194 ? -21.028 7.942 -2.600 1.00 95.19 194 LYS A N 1
ATOM 1458 C CA . LYS A 1 194 ? -21.251 7.759 -4.041 1.00 95.19 194 LYS A CA 1
ATOM 1459 C C . LYS A 1 194 ? -21.971 8.961 -4.662 1.00 95.19 194 LYS A C 1
ATOM 1461 O O . LYS A 1 194 ? -22.976 9.427 -4.139 1.00 95.19 194 LYS A O 1
ATOM 1466 N N . PHE A 1 195 ? -21.505 9.391 -5.834 1.00 94.75 195 PHE A N 1
ATOM 1467 C CA . PHE A 1 195 ? -22.206 10.357 -6.697 1.00 94.75 195 PHE A CA 1
ATOM 1468 C C . PHE A 1 195 ? -23.081 9.687 -7.770 1.00 94.75 195 PHE A C 1
ATOM 1470 O O . PHE A 1 195 ? -23.839 10.362 -8.460 1.00 94.75 195 PHE A O 1
ATOM 1477 N N . ARG A 1 196 ? -22.933 8.371 -7.962 1.00 95.25 196 ARG A N 1
ATOM 1478 C CA . ARG A 1 196 ? -23.628 7.572 -8.980 1.00 95.25 196 ARG A CA 1
ATOM 1479 C C . ARG A 1 196 ? -23.774 6.125 -8.517 1.00 95.25 196 ARG A C 1
ATOM 1481 O O . ARG A 1 196 ? -22.952 5.658 -7.733 1.00 95.25 196 ARG A O 1
ATOM 1488 N N . ASP A 1 197 ? -24.779 5.426 -9.036 1.00 95.94 197 ASP A N 1
ATOM 1489 C CA . ASP A 1 197 ? -25.049 4.020 -8.699 1.00 95.94 197 ASP A CA 1
ATOM 1490 C C . ASP A 1 197 ? -24.315 3.014 -9.597 1.00 95.94 197 ASP A C 1
ATOM 1492 O O . ASP A 1 197 ? -24.164 1.855 -9.222 1.00 95.94 197 ASP A O 1
ATOM 1496 N N . SER A 1 198 ? -23.841 3.439 -10.771 1.00 95.12 198 SER A N 1
ATOM 1497 C CA . SER A 1 198 ? -23.097 2.591 -11.710 1.00 95.12 198 SER A CA 1
ATOM 1498 C C . SER A 1 198 ? -21.969 3.359 -12.405 1.00 95.12 198 SER A C 1
ATOM 1500 O O . SER A 1 198 ? -22.008 4.588 -12.512 1.00 95.12 198 SER A O 1
ATOM 1502 N N . ILE A 1 199 ? -20.940 2.630 -12.850 1.00 94.50 199 ILE A N 1
ATOM 1503 C CA . ILE A 1 199 ? -19.782 3.162 -13.582 1.00 94.50 199 ILE A CA 1
ATOM 1504 C C . ILE A 1 199 ? -19.689 2.407 -14.918 1.00 94.50 199 ILE A C 1
ATOM 1506 O O . ILE A 1 199 ? -19.520 1.188 -14.890 1.00 94.50 199 ILE A O 1
ATOM 1510 N N . PRO A 1 200 ? -19.809 3.082 -16.077 1.00 93.31 200 PRO A N 1
ATOM 1511 C CA . PRO A 1 200 ? -19.646 2.429 -17.372 1.00 93.31 200 PRO A CA 1
ATOM 1512 C C . PRO A 1 200 ? -18.176 2.058 -17.610 1.00 93.31 200 PRO A C 1
ATOM 1514 O O . PRO A 1 200 ? -17.280 2.863 -17.351 1.00 93.31 200 PRO A O 1
ATOM 1517 N N . THR A 1 201 ? -17.930 0.851 -18.120 1.00 94.31 201 THR A N 1
ATOM 1518 C CA . THR A 1 201 ? -16.596 0.377 -18.512 1.00 94.31 201 THR A CA 1
ATOM 1519 C C . THR A 1 201 ? -16.394 0.517 -20.020 1.00 94.31 201 THR A C 1
ATOM 1521 O O . THR A 1 201 ? -17.348 0.440 -20.795 1.00 94.31 201 THR A O 1
ATOM 1524 N N . TYR A 1 202 ? -15.146 0.731 -20.441 1.00 88.50 202 TYR A N 1
ATOM 1525 C CA . TYR A 1 202 ? -14.729 0.602 -21.837 1.00 88.50 202 TYR A CA 1
ATOM 1526 C C . TYR A 1 202 ? -13.880 -0.666 -21.978 1.00 88.50 202 TYR A C 1
ATOM 1528 O O . TYR A 1 202 ? -13.133 -1.010 -21.060 1.00 88.50 202 TYR A O 1
ATOM 1536 N N . HIS A 1 203 ? -14.037 -1.363 -23.101 1.00 68.75 203 HIS A N 1
ATOM 1537 C CA . HIS A 1 203 ? -13.301 -2.578 -23.448 1.00 68.75 203 HIS A CA 1
ATOM 1538 C C . HIS A 1 203 ? -12.558 -2.375 -24.762 1.00 68.75 203 HIS A C 1
ATOM 1540 O O . HIS A 1 203 ? -13.141 -1.721 -25.658 1.00 68.75 203 HIS A O 1
#

Secondary structure (DSSP, 8-state):
-PPPPTTSTTSSS-S--------HHHHHHHHHHHHHTTTS--BEEEEEEEEEEEEPPSSTTSS--PPP-TT-B---SGGG--B--------SSEEEEEEEEEEETTS-EEEEEEE-SS-THHHHHIIIIIIHHHHTTSBTT-HHHHHHHHHHHHHTTT--STHHHHHHHHHHHHHHHHHHHHHTS-HHHHTT--S-S------

Sequence (203 aa):
MNPLSRRDLLKWGGAAAATAAFPLASSALASVDRANCGTSPLKITKVEAFVVSTAQPKGSLADTVQMTPIGETTGRPGIGNRLNHSFPSRTPGHGFDTLVRITTNQGIIGWGEAHAPVAPSVHVKLIEDLFAPILIGQDARNILPIWEKLYSSQRLRGYSSGYYTESIAAIDIALWDILGKFTELPVYQLLGGKFRDSIPTYH

pLDDT: mean 80.39, std 18.92, range [40.16, 98.44]

Foldseek 3Di:
DDDDDPVVVVVPPDDDPPPPPDVCVVVVVVVVLVVCQQVDFFFWADKAKDKDKDFDDDDPLQDFPDPDPDPQWPPDPDPRTDTPPDDRLADHGIAIKMKMWIATPSGQIFIFIQRDRDPNVLLRCCCVPPLGVLRGGDRLQPLVVSLCVQCVVCVVVVPPDDSSVSSSRRSSRRSLRSVCVSVVHDSCVVVPHDPDDDDDDDD

Radius of gyration: 30.09 Å; chains: 1; bounding box: 64×44×112 Å